Protein AF-A0A9E5M5L2-F1 (afdb_monomer)

Nearest PDB structures (foldseek):
  7bke-assembly1_a  TM=5.290E-01  e=2.753E-12  Methanospirillum hungatei JF-1
  7bkd-assembly1_a  TM=6.731E-01  e=2.291E-08  Methanospirillum hungatei JF-1
  6r4h-assembly1_A  TM=4.271E-01  e=6.575E+00  Homo sapiens
  6r4g-assembly1_A  TM=4.171E-01  e=6.575E+00  Homo sapiens
  6r4f-assembly1_A  TM=1.999E-01  e=5.462E+00  Homo sapiens

Mean predicted aligned error: 9.88 Å

Foldseek 3Di:
DEEAEELQQVLFPAPQVLLCVLQVHRYDYHHCCLPPVVVVLLVVQLPLEAYEYQDDVCVVSSVVSLVVRPNRNHHYHYFHPVVQARNDPCRVVCSVVSSVRVVVSVDDDDDDDDDDKFAAQQFEEEEEAQVLSVVLCVLQVVQHQYEYAHDHQPDVGHDLDCPHHYDYAAWAEWDDAANWTKTKGKPQFQFAPVLDNLPCQLCVQQPQSQATSSRGGNPVRHPPPCSSVVSCVVSNRGDPPDDIDMDMDTGRAYEYCHDPPDDDYDDPDPDDHYRYHYDVSPDVVRSVVNSVSHGID

Secondary structure (DSSP, 8-state):
-EEEEE-TTTTS---HHHHHHHHTS-PPEESSTTTTTHHHHHHHTTSSS-EEES-STTHHHHHHHHHHSTT----EEE---IIIIITSTTGGG-HHHHHHHHHHHTSPPPPPPPP---EE--EEEEEE-HHHHHHHHHTTTTTSEEEEEE-S--SS---SS--S-EEESEEEEEE--TT-EEEEEEE--SB-TTT----SHHHHH-TT--B-TT--B-TTT--S--HHHHHTTTTT-B-TTPPPEEEEEEESEEEE-PPTT--SS---SSSPPTTEEE--S--HHHHHHHHT--EE-

Structure (mmCIF, N/CA/C/O backbone):
data_AF-A0A9E5M5L2-F1
#
_entry.id   AF-A0A9E5M5L2-F1
#
loop_
_atom_site.group_PDB
_atom_site.id
_atom_site.type_symbol
_atom_site.label_atom_id
_atom_site.label_alt_id
_atom_site.label_comp_id
_atom_site.label_asym_id
_atom_site.label_entity_id
_atom_site.label_seq_id
_atom_site.pdbx_PDB_ins_code
_atom_site.Cartn_x
_atom_site.Cartn_y
_atom_site.Cartn_z
_atom_site.occupancy
_atom_site.B_iso_or_equiv
_atom_site.auth_seq_id
_atom_site.auth_comp_id
_atom_site.auth_asym_id
_atom_site.auth_atom_id
_atom_site.pdbx_PDB_model_num
ATOM 1 N N . MET A 1 1 ? -36.957 4.389 30.883 1.00 81.06 1 MET A N 1
ATOM 2 C CA . MET A 1 1 ? -35.512 4.254 31.140 1.00 81.06 1 MET A CA 1
ATOM 3 C C . MET A 1 1 ? -35.298 4.487 32.619 1.00 81.06 1 MET A C 1
ATOM 5 O O . MET A 1 1 ? -35.945 5.378 33.155 1.00 81.06 1 MET A O 1
ATOM 9 N N . THR A 1 2 ? -34.489 3.668 33.282 1.00 91.62 2 THR A N 1
ATOM 10 C CA . THR A 1 2 ? -34.287 3.758 34.736 1.00 91.62 2 THR A CA 1
ATOM 11 C C . THR A 1 2 ? -32.812 3.936 35.046 1.00 91.62 2 THR A C 1
ATOM 13 O O . THR A 1 2 ? -32.002 3.103 34.644 1.00 91.62 2 THR A O 1
ATOM 16 N N . THR A 1 3 ? -32.463 4.975 35.801 1.00 96.19 3 THR A N 1
ATOM 17 C CA . THR A 1 3 ? -31.089 5.180 36.272 1.00 96.19 3 THR A CA 1
ATOM 18 C C . THR A 1 3 ? -30.920 4.724 37.717 1.00 96.19 3 THR A C 1
ATOM 20 O O . THR A 1 3 ? -31.610 5.181 38.627 1.00 96.19 3 THR A O 1
ATOM 23 N N . LEU A 1 4 ? -29.945 3.849 37.949 1.00 97.31 4 LEU A N 1
ATOM 24 C CA . LEU A 1 4 ? -29.524 3.405 39.271 1.00 97.31 4 LEU A CA 1
ATOM 25 C C . LEU A 1 4 ? -28.236 4.125 39.664 1.00 97.31 4 LEU A C 1
ATOM 27 O O . LEU A 1 4 ? -27.176 3.891 39.075 1.00 97.31 4 LEU A O 1
ATOM 31 N N . ILE A 1 5 ? -28.321 4.978 40.684 1.00 97.19 5 ILE A N 1
ATOM 32 C CA . ILE A 1 5 ? -27.165 5.668 41.263 1.00 97.19 5 ILE A CA 1
ATOM 33 C C . ILE A 1 5 ? -26.791 5.067 42.619 1.00 97.19 5 ILE A C 1
ATOM 35 O O . ILE A 1 5 ? -27.640 4.586 43.367 1.00 97.19 5 ILE A O 1
ATOM 39 N N . CYS A 1 6 ? -25.502 5.096 42.946 1.00 97.56 6 CYS A N 1
ATOM 40 C CA . CYS A 1 6 ? -24.970 4.558 44.192 1.00 97.56 6 CYS A CA 1
ATOM 41 C C . CYS A 1 6 ? -23.871 5.486 44.715 1.00 97.56 6 CYS A C 1
ATOM 43 O O . CYS A 1 6 ? -23.020 5.871 43.922 1.00 97.56 6 CYS A O 1
ATOM 45 N N . ASP A 1 7 ? -23.846 5.818 46.008 1.00 96.81 7 ASP A N 1
ATOM 46 C CA . ASP A 1 7 ? -22.799 6.649 46.635 1.00 96.81 7 ASP A CA 1
ATOM 47 C C . ASP A 1 7 ? -21.509 5.876 46.991 1.00 96.81 7 ASP A C 1
ATOM 49 O O . ASP A 1 7 ? -20.556 6.453 47.519 1.00 96.81 7 ASP A O 1
ATOM 53 N N . CYS A 1 8 ? -21.469 4.572 46.683 1.00 96.31 8 CYS A N 1
ATOM 54 C CA . CYS A 1 8 ? -20.356 3.668 46.968 1.00 96.31 8 CYS A CA 1
ATOM 55 C C . CYS A 1 8 ? -19.902 3.754 48.436 1.00 96.31 8 CYS A C 1
ATOM 57 O O . CYS A 1 8 ? -18.755 4.100 48.722 1.00 96.31 8 CYS A O 1
ATOM 59 N N . ASN A 1 9 ? -20.802 3.415 49.358 1.00 96.25 9 ASN A N 1
ATOM 60 C CA . ASN A 1 9 ? -20.597 3.448 50.804 1.00 96.25 9 ASN A CA 1
ATOM 61 C C . ASN A 1 9 ? -20.291 4.863 51.324 1.00 96.25 9 ASN A C 1
ATOM 63 O O . ASN A 1 9 ? -19.345 5.065 52.081 1.00 96.25 9 ASN A O 1
ATOM 67 N N . GLN A 1 10 ? -21.092 5.835 50.883 1.00 95.81 10 GLN A N 1
ATOM 68 C CA . GLN A 1 10 ? -21.045 7.251 51.267 1.00 95.81 10 GLN A CA 1
ATOM 69 C C . GLN A 1 10 ? -19.723 7.949 50.920 1.00 95.81 10 GLN A C 1
ATOM 71 O O . GLN A 1 10 ? -19.390 8.992 51.477 1.00 95.81 10 GLN A O 1
ATOM 76 N N . THR A 1 11 ? -18.959 7.392 49.979 1.00 95.81 11 THR A N 1
ATOM 77 C CA . THR A 1 11 ? -17.670 7.960 49.557 1.00 95.81 11 THR A CA 1
ATOM 78 C C . THR A 1 11 ? -17.820 9.045 48.491 1.00 95.81 11 THR A C 1
ATOM 80 O O . THR A 1 11 ? -16.836 9.682 48.128 1.00 95.81 11 THR A O 1
ATOM 83 N N . MET A 1 12 ? -19.037 9.267 47.989 1.00 95.88 12 MET A N 1
ATOM 84 C CA . MET A 1 12 ? -19.354 10.299 47.005 1.00 95.88 12 MET A CA 1
ATOM 85 C C . MET A 1 12 ? -20.475 11.215 47.519 1.00 95.88 12 MET A C 1
ATOM 87 O O . MET A 1 12 ? -21.552 10.714 47.850 1.00 95.88 12 MET A O 1
ATOM 91 N N . PRO A 1 13 ? -20.297 12.550 47.530 1.00 95.69 13 PRO A N 1
ATOM 92 C CA . PRO A 1 13 ? -21.313 13.503 47.981 1.00 95.69 13 PRO A CA 1
ATOM 93 C C . PRO A 1 13 ? -22.377 13.764 46.894 1.00 95.69 13 PRO A C 1
ATOM 95 O O . PRO A 1 13 ? -22.540 14.888 46.411 1.00 95.69 13 PRO A O 1
ATOM 98 N N . LEU A 1 14 ? -23.085 12.713 46.463 1.00 95.25 14 LEU A N 1
ATOM 99 C CA . LEU A 1 14 ? -24.076 12.787 45.385 1.00 95.25 14 LEU A CA 1
ATOM 100 C C . LEU A 1 14 ? -25.303 13.616 45.800 1.00 95.25 14 LEU A C 1
ATOM 102 O O . LEU A 1 14 ? -25.923 13.372 46.831 1.00 95.25 14 LEU A O 1
ATOM 106 N N . GLN A 1 15 ? -25.697 14.574 44.958 1.00 94.81 15 GLN A N 1
ATOM 107 C CA . GLN A 1 15 ? -26.884 15.413 45.173 1.00 94.81 15 GLN A CA 1
ATOM 108 C C . GLN A 1 15 ? -28.073 14.856 44.385 1.00 94.81 15 GLN A C 1
ATOM 110 O O . GLN A 1 15 ? -28.452 15.392 43.343 1.00 94.81 15 GLN A O 1
ATOM 115 N N . THR A 1 16 ? -28.655 13.765 44.885 1.00 95.00 16 THR A N 1
ATOM 116 C CA . THR A 1 16 ? -29.700 12.966 44.219 1.00 95.00 16 THR A CA 1
ATOM 117 C C . THR A 1 16 ? -30.840 13.796 43.633 1.00 95.00 16 THR A C 1
ATOM 119 O O . THR A 1 16 ? -31.205 13.591 42.480 1.00 95.00 16 THR A O 1
ATOM 122 N N . GLN A 1 17 ? -31.368 14.776 44.372 1.00 94.12 17 GLN A N 1
ATOM 123 C CA . GLN A 1 17 ? -32.461 15.626 43.891 1.00 94.12 17 GLN A CA 1
ATOM 124 C C . GLN A 1 17 ? -32.043 16.483 42.691 1.00 94.12 17 GLN A C 1
ATOM 126 O O . GLN A 1 17 ? -32.811 16.601 41.743 1.00 94.12 17 GLN A O 1
ATOM 131 N N . LYS A 1 18 ? -30.827 17.047 42.695 1.00 94.06 18 LYS A N 1
ATOM 132 C CA . LYS A 1 18 ? -30.331 17.847 41.563 1.00 94.06 18 LYS A CA 1
ATOM 133 C C . LYS A 1 18 ? -30.071 16.982 40.334 1.00 94.06 18 LYS A C 1
ATOM 135 O O . LYS A 1 18 ? -30.389 17.398 39.226 1.00 94.06 18 LYS A O 1
ATOM 140 N N . LEU A 1 19 ? -29.518 15.784 40.533 1.00 94.94 19 LEU A N 1
ATOM 141 C CA . LEU A 1 19 ? -29.299 14.823 39.451 1.00 94.94 19 LEU A CA 1
ATOM 142 C C . LEU A 1 19 ? -30.633 14.370 38.843 1.00 94.94 19 LEU A C 1
ATOM 144 O O . LEU A 1 19 ? -30.785 14.410 37.628 1.00 94.94 19 LEU A O 1
ATOM 148 N N . GLY A 1 20 ? -31.617 14.029 39.679 1.00 94.25 20 GLY A N 1
ATOM 149 C CA . GLY A 1 20 ? -32.948 13.637 39.218 1.00 94.25 20 GLY A CA 1
ATOM 150 C C . GLY A 1 20 ? -33.667 14.761 38.471 1.00 94.25 20 GLY A C 1
ATOM 151 O O . GLY A 1 20 ? -34.213 14.535 37.397 1.00 94.25 20 GLY A O 1
ATOM 152 N N . GLN A 1 21 ? -33.583 16.002 38.969 1.00 94.25 21 GLN A N 1
ATOM 153 C CA . GLN A 1 21 ? -34.115 17.178 38.268 1.00 94.25 21 GLN A CA 1
ATOM 154 C C . GLN A 1 21 ? -33.481 17.376 36.887 1.00 94.25 21 GLN A C 1
ATOM 156 O O . GLN A 1 21 ? -34.197 17.664 35.934 1.00 94.25 21 GLN A O 1
ATOM 161 N N . ALA A 1 22 ? -32.161 17.210 36.767 1.00 92.56 22 ALA A N 1
ATOM 162 C CA . ALA A 1 22 ? -31.459 17.375 35.497 1.00 92.56 22 ALA A CA 1
ATOM 163 C C . ALA A 1 22 ? -31.804 16.282 34.470 1.00 92.56 22 ALA A C 1
ATOM 165 O O . ALA A 1 22 ? -31.807 16.555 33.274 1.00 92.56 22 ALA A O 1
ATOM 166 N N . LEU A 1 23 ? -32.106 15.066 34.934 1.00 92.12 23 LEU A N 1
ATOM 167 C CA . LEU A 1 23 ? -32.501 13.932 34.091 1.00 92.12 23 LEU A CA 1
ATOM 168 C C . LEU A 1 23 ? -34.015 13.862 33.839 1.00 92.12 23 LEU A C 1
ATOM 170 O O . LEU A 1 23 ? -34.461 13.085 33.001 1.00 92.12 23 LEU A O 1
ATOM 174 N N . GLY A 1 24 ? -34.816 14.654 34.558 1.00 92.00 24 GLY A N 1
ATOM 175 C CA . GLY A 1 24 ? -36.276 14.571 34.502 1.00 92.00 24 GLY A CA 1
ATOM 176 C C . GLY A 1 24 ? -36.839 13.282 35.114 1.00 92.00 24 GLY A C 1
ATOM 177 O O . GLY A 1 24 ? -37.934 12.863 34.746 1.00 92.00 24 GLY A O 1
ATOM 178 N N . GLU A 1 25 ? -36.115 12.649 36.043 1.00 91.75 25 GLU A N 1
ATOM 179 C CA . GLU A 1 25 ? -36.509 11.386 36.677 1.00 91.75 25 GLU A CA 1
ATOM 180 C C . GLU A 1 25 ? -36.381 11.430 38.209 1.00 91.75 25 GLU A C 1
ATOM 182 O O . GLU A 1 25 ? -35.606 12.199 38.783 1.00 91.75 25 GLU A O 1
ATOM 187 N N . SER A 1 26 ? -37.141 10.580 38.904 1.00 92.69 26 SER A N 1
ATOM 188 C CA . SER A 1 26 ? -36.979 10.394 40.348 1.00 92.69 26 SER A CA 1
ATOM 189 C C . SER A 1 26 ? -35.907 9.338 40.611 1.00 92.69 26 SER A C 1
ATOM 191 O O . SER A 1 26 ? -36.113 8.155 40.347 1.00 92.69 26 SER A O 1
ATOM 193 N N . LEU A 1 27 ? -34.754 9.769 41.123 1.00 95.06 27 LEU A N 1
ATOM 194 C CA . LEU A 1 27 ? -33.632 8.882 41.427 1.00 95.06 27 LEU A CA 1
ATOM 195 C C . LEU A 1 27 ? -33.724 8.328 42.849 1.00 95.06 27 LEU A C 1
ATOM 197 O O . LEU A 1 27 ? -33.916 9.073 43.811 1.00 95.06 27 LEU A O 1
ATOM 201 N N . THR A 1 28 ? -33.486 7.024 42.982 1.00 95.81 28 THR A N 1
ATOM 202 C CA . THR A 1 28 ? -33.252 6.381 44.281 1.00 95.81 28 THR A CA 1
ATOM 203 C C . THR A 1 28 ? -31.750 6.292 44.525 1.00 95.81 28 THR A C 1
ATOM 205 O O . THR A 1 28 ? -31.016 5.762 43.691 1.00 95.81 28 THR A O 1
ATOM 208 N N . LEU A 1 29 ? -31.285 6.832 45.656 1.00 96.94 29 LEU A N 1
ATOM 209 C CA . LEU A 1 29 ? -29.887 6.718 46.061 1.00 96.94 29 LEU A CA 1
ATOM 210 C C . LEU A 1 29 ? -29.658 5.396 46.788 1.00 96.94 29 LEU A C 1
ATOM 212 O O . LEU A 1 29 ? -30.274 5.147 47.821 1.00 96.94 29 LEU A O 1
ATOM 216 N N . HIS A 1 30 ? -28.736 4.596 46.269 1.00 97.94 30 HIS A N 1
ATOM 217 C CA . HIS A 1 30 ? -28.214 3.412 46.944 1.00 97.94 30 HIS A CA 1
ATOM 218 C C . HIS A 1 30 ? -26.855 3.706 47.576 1.00 97.94 30 HIS A C 1
ATOM 220 O O . HIS A 1 30 ? -26.165 4.633 47.148 1.00 97.94 30 HIS A O 1
ATOM 226 N N . SER A 1 31 ? -26.421 2.876 48.526 1.00 97.31 31 SER A N 1
ATOM 227 C CA . SER A 1 31 ? -25.055 2.976 49.063 1.00 97.31 31 SER A CA 1
ATOM 228 C C . SER A 1 31 ? -24.190 1.761 48.760 1.00 97.31 31 SER A C 1
ATOM 230 O O . SER A 1 31 ? -22.969 1.846 48.657 1.00 97.31 31 SER A O 1
ATOM 232 N N . THR A 1 32 ? -24.810 0.609 48.554 1.00 96.62 32 THR A N 1
ATOM 233 C CA . THR A 1 32 ? -24.159 -0.681 48.334 1.00 96.62 32 THR A CA 1
ATOM 234 C C . THR A 1 32 ? -24.892 -1.487 47.259 1.00 96.62 32 THR A C 1
ATOM 236 O O . THR A 1 32 ? -25.111 -2.691 47.411 1.00 96.62 32 THR A O 1
ATOM 239 N N . LEU A 1 33 ? -25.252 -0.827 46.147 1.00 97.44 33 LEU A N 1
ATOM 240 C CA . LEU A 1 33 ? -26.000 -1.418 45.024 1.00 97.44 33 LEU A CA 1
ATOM 241 C C . LEU A 1 33 ? -25.391 -2.735 44.514 1.00 97.44 33 LEU A C 1
ATOM 243 O O . LEU A 1 33 ? -26.111 -3.668 44.193 1.00 97.44 33 LEU A O 1
ATOM 247 N N . CYS A 1 34 ? -24.062 -2.836 44.479 1.00 96.19 34 CYS A N 1
ATOM 248 C CA . CYS A 1 34 ? -23.337 -4.033 44.041 1.00 96.19 34 CYS A CA 1
ATOM 249 C C . CYS A 1 34 ? -23.207 -5.126 45.120 1.00 96.19 34 CYS A C 1
ATOM 251 O O . CYS A 1 34 ? -22.531 -6.129 44.897 1.00 96.19 34 CYS A O 1
ATOM 253 N N . ARG A 1 35 ? -23.752 -4.920 46.323 1.00 95.75 35 ARG A N 1
ATOM 254 C CA . ARG A 1 35 ? -23.649 -5.845 47.460 1.00 95.75 35 ARG A CA 1
ATOM 255 C C . ARG A 1 35 ? -25.026 -6.050 48.092 1.00 95.75 35 ARG A C 1
ATOM 257 O O . ARG A 1 35 ? -25.850 -6.759 47.528 1.00 95.75 35 ARG A O 1
ATOM 264 N N . ARG A 1 36 ? -25.294 -5.439 49.252 1.00 96.12 36 ARG A N 1
ATOM 265 C CA . ARG A 1 36 ? -26.513 -5.690 50.046 1.00 96.12 36 ARG A CA 1
ATOM 266 C C . ARG A 1 36 ? -27.796 -5.260 49.335 1.00 96.12 36 ARG A C 1
ATOM 268 O O . ARG A 1 36 ? -28.862 -5.770 49.655 1.00 96.12 36 ARG A O 1
ATOM 275 N N . GLU A 1 37 ? -27.688 -4.358 48.365 1.00 97.06 37 GLU A N 1
ATOM 276 C CA . GLU A 1 37 ? -28.821 -3.812 47.615 1.00 97.06 37 GLU A CA 1
ATOM 277 C C . GLU A 1 37 ? -28.920 -4.366 46.181 1.00 97.06 37 GLU A C 1
ATOM 279 O O . GLU A 1 37 ? -29.689 -3.842 45.377 1.00 97.06 37 GLU A O 1
ATOM 284 N N . ALA A 1 38 ? -28.203 -5.450 45.850 1.00 95.31 38 ALA A N 1
ATOM 285 C CA . ALA A 1 38 ? -28.227 -6.056 44.511 1.00 95.31 38 ALA A CA 1
ATOM 286 C C . ALA A 1 38 ? -29.641 -6.451 44.042 1.00 95.31 38 ALA A C 1
ATOM 288 O O . ALA A 1 38 ? -29.939 -6.393 42.850 1.00 95.31 38 ALA A O 1
ATOM 289 N N . GLY A 1 39 ? -30.549 -6.755 44.975 1.00 95.12 39 GLY A N 1
ATOM 290 C CA . GLY A 1 39 ? -31.951 -7.026 44.658 1.00 95.12 39 GLY A CA 1
ATOM 291 C C . GLY A 1 39 ? -32.690 -5.839 44.020 1.00 95.12 39 GLY A C 1
ATOM 292 O O . GLY A 1 39 ? -33.627 -6.057 43.257 1.00 95.12 39 GLY A O 1
ATOM 293 N N . ALA A 1 40 ? -32.282 -4.589 44.279 1.00 95.38 40 ALA A N 1
ATOM 294 C CA . ALA A 1 40 ? -32.852 -3.419 43.602 1.00 95.38 40 ALA A CA 1
ATOM 295 C C . ALA A 1 40 ? -32.447 -3.379 42.120 1.00 95.38 40 ALA A C 1
ATOM 297 O O . ALA A 1 40 ? -33.288 -3.130 41.258 1.00 95.38 40 ALA A O 1
ATOM 298 N N . PHE A 1 41 ? -31.187 -3.713 41.821 1.00 96.62 41 PHE A N 1
ATOM 299 C CA . PHE A 1 41 ? -30.705 -3.869 40.450 1.00 96.62 41 PHE A CA 1
ATOM 300 C C . PHE A 1 41 ? -31.453 -4.991 39.717 1.00 96.62 41 PHE A C 1
ATOM 302 O O . PHE A 1 41 ? -31.994 -4.750 38.642 1.00 96.62 41 PHE A O 1
ATOM 309 N N . GLN A 1 42 ? -31.564 -6.181 40.319 1.00 95.31 42 GLN A N 1
ATOM 310 C CA . GLN A 1 42 ? -32.252 -7.325 39.701 1.00 95.31 42 GLN A CA 1
ATOM 311 C C . GLN A 1 42 ? -33.723 -7.031 39.372 1.00 95.31 42 GLN A C 1
ATOM 313 O O . GLN A 1 42 ? -34.217 -7.454 38.334 1.00 95.31 42 GLN A O 1
ATOM 318 N N . LYS A 1 43 ? -34.417 -6.257 40.215 1.00 94.38 43 LYS A N 1
ATOM 319 C CA . LYS A 1 43 ? -35.789 -5.807 39.930 1.00 94.38 43 LYS A CA 1
ATOM 320 C C . LYS A 1 43 ? -35.849 -4.810 38.773 1.00 94.38 43 LYS A C 1
ATOM 322 O O . LYS A 1 43 ? -36.751 -4.891 37.946 1.00 94.38 43 LYS A O 1
ATOM 327 N N . ALA A 1 44 ? -34.907 -3.868 38.702 1.00 94.44 44 ALA A N 1
ATOM 328 C CA . ALA A 1 44 ? -34.903 -2.839 37.661 1.00 94.44 44 ALA A CA 1
ATOM 329 C C . ALA A 1 44 ? -34.750 -3.441 36.252 1.00 94.44 44 ALA A C 1
ATOM 331 O O . ALA A 1 44 ? -35.426 -3.017 35.312 1.00 94.44 44 ALA A O 1
ATOM 332 N N . ILE A 1 45 ? -33.905 -4.466 36.119 1.00 95.94 45 ILE A N 1
ATOM 333 C CA . ILE A 1 45 ? -33.575 -5.096 34.830 1.00 95.94 45 ILE A CA 1
ATOM 334 C C . ILE A 1 45 ? -34.657 -6.049 34.296 1.00 95.94 45 ILE A C 1
ATOM 336 O O . ILE A 1 45 ? -34.548 -6.549 33.177 1.00 95.94 45 ILE A O 1
ATOM 340 N N . GLN A 1 46 ? -35.705 -6.307 35.082 1.00 94.12 46 GLN A N 1
ATOM 341 C CA . GLN A 1 46 ? -36.869 -7.099 34.669 1.00 94.12 46 GLN A CA 1
ATOM 342 C C . GLN A 1 46 ? -37.938 -6.258 33.954 1.00 94.12 46 GLN A C 1
ATOM 344 O O . GLN A 1 46 ? -38.921 -6.798 33.455 1.00 94.12 46 GLN A O 1
ATOM 349 N N . SER A 1 47 ? -37.768 -4.934 33.899 1.00 89.75 47 SER A N 1
ATOM 350 C CA . SER A 1 47 ? -38.760 -4.017 33.323 1.00 89.75 47 SER A CA 1
ATOM 351 C C . SER A 1 47 ? -38.847 -4.061 31.792 1.00 89.75 47 SER A C 1
ATOM 353 O O . SER A 1 47 ? -39.820 -3.561 31.228 1.00 89.75 47 SER A O 1
ATOM 355 N N . GLY A 1 48 ? -37.822 -4.586 31.112 1.00 87.62 48 GLY A N 1
ATOM 356 C CA . GLY A 1 48 ? -37.685 -4.562 29.651 1.00 87.62 48 GLY A CA 1
ATOM 357 C C . GLY A 1 48 ? -37.288 -3.195 29.079 1.00 87.62 48 GLY A C 1
ATOM 358 O O . GLY A 1 48 ? -36.952 -3.094 27.903 1.00 87.62 48 GLY A O 1
ATOM 359 N N . GLN A 1 49 ? -37.280 -2.136 29.896 1.00 89.81 49 GLN A N 1
ATOM 360 C CA . GLN A 1 49 ? -36.755 -0.827 29.509 1.00 89.81 49 GLN A CA 1
ATOM 361 C C . GLN A 1 49 ? -35.249 -0.755 29.745 1.00 89.81 49 GLN A C 1
ATOM 363 O O . GLN A 1 49 ? -34.737 -1.411 30.645 1.00 89.81 49 GLN A O 1
ATOM 368 N N . GLU A 1 50 ? -34.543 0.084 28.989 1.00 92.19 50 GLU A N 1
ATOM 369 C CA . GLU A 1 50 ? -33.112 0.312 29.202 1.00 92.19 50 GLU A CA 1
ATOM 370 C C . GLU A 1 50 ? -32.822 0.809 30.632 1.00 92.19 50 GLU A C 1
ATOM 372 O O . GLU A 1 50 ? -33.507 1.703 31.153 1.00 92.19 50 GLU A O 1
ATOM 377 N N . VAL A 1 51 ? -31.808 0.210 31.261 1.00 95.44 51 VAL A N 1
ATOM 378 C CA . VAL A 1 51 ? -31.359 0.528 32.621 1.00 95.44 51 VAL A CA 1
ATOM 379 C C . VAL A 1 51 ? -29.933 1.062 32.572 1.00 95.44 51 VAL A C 1
ATOM 381 O O . VAL A 1 51 ? -29.019 0.399 32.079 1.00 95.44 51 VAL A O 1
ATOM 384 N N . VAL A 1 52 ? -29.730 2.249 33.141 1.00 96.69 52 VAL A N 1
ATOM 385 C CA . VAL A 1 52 ? -28.403 2.842 33.322 1.00 96.69 52 VAL A CA 1
ATOM 386 C C . VAL A 1 52 ? -27.915 2.569 34.730 1.00 96.69 52 VAL A C 1
ATOM 388 O O . VAL A 1 52 ? -28.516 3.009 35.705 1.00 96.69 52 VAL A O 1
ATOM 391 N N . VAL A 1 53 ? -26.783 1.888 34.853 1.00 97.50 53 VAL A N 1
ATOM 392 C CA . VAL A 1 53 ? -26.093 1.692 36.126 1.00 97.50 53 VAL A CA 1
ATOM 393 C C . VAL A 1 53 ? -24.943 2.688 36.212 1.00 97.50 53 VAL A C 1
ATOM 395 O O . VAL A 1 53 ? -23.976 2.618 35.448 1.00 97.50 53 VAL A O 1
ATOM 398 N N . ALA A 1 54 ? -25.014 3.612 37.168 1.00 97.06 54 ALA A N 1
ATOM 399 C CA . ALA A 1 54 ? -23.993 4.633 37.383 1.00 97.06 54 ALA A CA 1
ATOM 400 C C . ALA A 1 54 ? -22.779 4.082 38.159 1.00 97.06 54 ALA A C 1
ATOM 402 O O . ALA A 1 54 ? -22.391 4.577 39.216 1.00 97.06 54 ALA A O 1
ATOM 403 N N . CYS A 1 55 ? -22.200 2.992 37.658 1.00 95.75 55 CYS A N 1
ATOM 404 C CA . CYS A 1 55 ? -21.003 2.353 38.187 1.00 95.75 55 CYS A CA 1
ATOM 405 C C . CYS A 1 55 ? -20.297 1.586 37.066 1.00 95.75 55 CYS A C 1
ATOM 407 O O . CYS A 1 55 ? -20.931 0.822 36.347 1.00 95.75 55 CYS A O 1
ATOM 409 N N . THR A 1 56 ? -18.976 1.729 36.934 1.00 95.75 56 THR A N 1
ATOM 410 C CA . THR A 1 56 ? -18.181 0.902 35.999 1.00 95.75 56 THR A CA 1
ATOM 411 C C . THR A 1 56 ? -17.289 -0.116 36.704 1.00 95.75 56 THR A C 1
ATOM 413 O O . THR A 1 56 ? -17.007 -1.162 36.126 1.00 95.75 56 THR A O 1
ATOM 416 N N . GLN A 1 57 ? -16.932 0.122 37.972 1.00 95.44 57 GLN A N 1
ATOM 417 C CA . GLN A 1 57 ? -16.102 -0.773 38.787 1.00 95.44 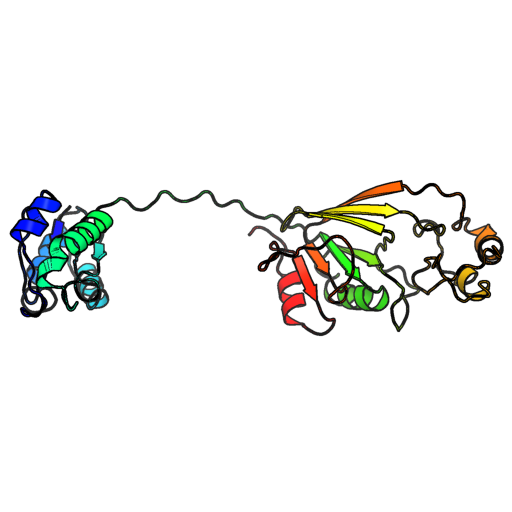57 GLN A CA 1
ATOM 418 C C . GLN A 1 57 ? -16.657 -2.198 38.874 1.00 95.44 57 GLN A C 1
ATOM 420 O O . GLN A 1 57 ? -15.916 -3.167 38.755 1.00 95.44 57 GLN A O 1
ATOM 425 N N . GLU A 1 58 ? -17.965 -2.324 39.094 1.00 96.50 58 GLU A N 1
ATOM 426 C CA . GLU A 1 58 ? -18.636 -3.610 39.322 1.00 96.50 58 GLU A CA 1
ATOM 427 C C . GLU A 1 58 ? -19.430 -4.058 38.085 1.00 96.50 58 GLU A C 1
ATOM 429 O O . GLU A 1 58 ? -20.365 -4.849 38.193 1.00 96.50 58 GLU A O 1
ATOM 434 N N . ARG A 1 59 ? -19.064 -3.569 36.888 1.00 96.62 59 ARG A N 1
ATOM 435 C CA . ARG A 1 59 ? -19.734 -3.917 35.621 1.00 96.62 59 ARG A CA 1
ATOM 436 C C . ARG A 1 59 ? -19.818 -5.429 35.411 1.00 96.62 59 ARG A C 1
ATOM 438 O O . ARG A 1 59 ? -20.867 -5.928 35.012 1.00 96.62 59 ARG A O 1
ATOM 445 N N . LYS A 1 60 ? -18.727 -6.151 35.694 1.00 95.25 60 LYS A N 1
ATOM 446 C CA . LYS A 1 60 ? -18.673 -7.614 35.566 1.00 95.25 60 LYS A CA 1
ATOM 447 C C . LYS A 1 60 ? -19.726 -8.286 36.451 1.00 95.25 60 LYS A C 1
ATOM 449 O O . LYS A 1 60 ? -20.524 -9.062 35.944 1.00 95.25 60 LYS A O 1
ATOM 454 N N . LEU A 1 61 ? -19.786 -7.907 37.727 1.00 96.50 61 LEU A N 1
ATOM 455 C CA . LEU A 1 61 ? -20.769 -8.436 38.668 1.00 96.50 61 LEU A CA 1
ATOM 456 C C . LEU A 1 61 ? -22.206 -8.139 38.226 1.00 96.50 61 LEU A C 1
ATOM 458 O O . LEU A 1 61 ? -23.037 -9.036 38.228 1.00 96.50 61 LEU A O 1
ATOM 462 N N . PHE A 1 62 ? -22.514 -6.902 37.828 1.00 97.31 62 PHE A N 1
ATOM 463 C CA . PHE A 1 62 ? -23.861 -6.562 37.357 1.00 97.31 62 PHE A CA 1
ATOM 464 C C . PHE A 1 62 ? -24.249 -7.339 36.093 1.00 97.31 62 PHE A C 1
ATOM 466 O O . PHE A 1 62 ? -25.395 -7.757 35.966 1.00 97.31 62 PHE A O 1
ATOM 473 N N . SER A 1 63 ? -23.294 -7.582 35.192 1.00 95.75 63 SER A N 1
ATOM 474 C CA . SER A 1 63 ? -23.524 -8.394 33.990 1.00 95.75 63 SER A CA 1
ATOM 475 C C . SER A 1 63 ? -23.785 -9.866 34.338 1.00 95.75 63 SER A C 1
ATOM 477 O O . SER A 1 63 ? -24.683 -10.476 33.767 1.00 95.75 63 SER A O 1
ATOM 479 N N . GLU A 1 64 ? -23.051 -10.428 35.304 1.00 95.44 64 GLU A N 1
ATOM 480 C CA . GLU A 1 64 ? -23.270 -11.791 35.815 1.00 95.44 64 GLU A CA 1
ATOM 481 C C . GLU A 1 64 ? -24.606 -11.924 36.559 1.00 95.44 64 GLU A C 1
ATOM 483 O O . GLU A 1 64 ? -25.342 -12.886 36.360 1.00 95.44 64 GLU A O 1
ATOM 488 N N . LEU A 1 65 ? -24.964 -10.940 37.385 1.00 95.88 65 LEU A N 1
ATOM 489 C CA . LEU A 1 65 ? -26.266 -10.910 38.050 1.00 95.88 65 LEU A CA 1
ATOM 490 C C . LEU A 1 65 ? -27.400 -10.827 37.030 1.00 95.88 65 LEU A C 1
ATOM 492 O O . LEU A 1 65 ? -28.406 -11.509 37.197 1.00 95.88 65 LEU A O 1
ATOM 496 N N . ALA A 1 66 ? -27.249 -10.026 35.974 1.00 94.69 66 ALA A N 1
ATOM 497 C CA . ALA A 1 66 ? -28.250 -9.927 34.922 1.00 94.69 66 ALA A CA 1
ATOM 498 C C . ALA A 1 66 ? -28.429 -11.248 34.168 1.00 94.69 66 ALA A C 1
ATOM 500 O O . ALA A 1 66 ? -29.564 -11.667 33.972 1.00 94.69 66 ALA A O 1
ATOM 501 N N . SER A 1 67 ? -27.342 -11.947 33.824 1.00 94.25 67 SER A N 1
ATOM 502 C CA . SER A 1 67 ? -27.439 -13.243 33.139 1.00 94.25 67 SER A CA 1
ATOM 503 C C . SER A 1 67 ? -28.046 -14.352 34.006 1.00 94.25 67 SER A C 1
ATOM 505 O O . SER A 1 67 ? -28.658 -15.273 33.472 1.00 94.25 67 SER A O 1
ATOM 507 N N . GLN A 1 68 ? -27.910 -14.265 35.334 1.00 93.88 68 GLN A N 1
ATOM 508 C CA . GLN A 1 68 ? -28.497 -15.215 36.289 1.00 93.88 68 GLN A CA 1
ATOM 509 C C . GLN A 1 68 ? -29.917 -14.845 36.741 1.00 93.88 68 GLN A C 1
ATOM 511 O O . GLN A 1 68 ? -30.577 -15.642 37.407 1.00 93.88 68 GLN A O 1
ATOM 516 N N . THR A 1 69 ? -30.389 -13.638 36.428 1.00 92.94 69 THR A N 1
ATOM 517 C CA . THR A 1 69 ? -31.708 -13.169 36.857 1.00 92.94 69 THR A CA 1
ATOM 518 C C . THR A 1 69 ? -32.748 -13.550 35.817 1.00 92.94 69 THR A C 1
ATOM 520 O O . THR A 1 69 ? -32.772 -13.020 34.708 1.00 92.94 69 THR A O 1
ATOM 523 N N . GLU A 1 70 ? -33.653 -14.450 36.191 1.00 91.75 70 GLU A N 1
ATOM 524 C CA . GLU A 1 70 ? -34.788 -14.806 35.347 1.00 91.75 70 GLU A CA 1
ATOM 525 C C . GLU A 1 70 ? -35.658 -13.567 35.060 1.00 91.75 70 GLU A C 1
ATOM 527 O O . GLU A 1 70 ? -35.945 -12.754 35.947 1.00 91.75 70 GLU A O 1
ATOM 532 N N . GLY A 1 71 ? -36.042 -13.394 33.793 1.00 88.50 71 GLY A N 1
ATOM 533 C CA . GLY A 1 71 ? -36.816 -12.241 33.330 1.00 88.50 71 GLY A CA 1
ATOM 534 C C . GLY A 1 71 ? -36.009 -10.958 33.093 1.00 88.50 71 GLY A C 1
ATOM 535 O O . GLY A 1 71 ? -36.607 -9.946 32.729 1.00 88.50 71 GLY A O 1
ATOM 536 N N . ALA A 1 72 ? -34.681 -10.969 33.258 1.00 90.69 72 ALA A N 1
ATOM 537 C CA . ALA A 1 72 ? -33.832 -9.828 32.918 1.00 90.69 72 ALA A CA 1
ATOM 538 C C . ALA A 1 72 ? -33.791 -9.601 31.396 1.00 90.69 72 ALA A C 1
ATOM 540 O O . ALA A 1 72 ? -33.067 -10.272 30.665 1.00 90.69 72 ALA A O 1
ATOM 541 N N . THR A 1 73 ? -34.598 -8.657 30.917 1.00 88.62 73 THR A N 1
ATOM 542 C CA . THR A 1 73 ? -34.772 -8.345 29.485 1.00 88.62 73 THR A CA 1
ATOM 543 C C . THR A 1 73 ? -34.310 -6.934 29.127 1.00 88.62 73 THR A C 1
ATOM 545 O O . THR A 1 73 ? -34.205 -6.595 27.951 1.00 88.62 73 THR A O 1
ATOM 548 N N . SER A 1 74 ? -34.014 -6.112 30.133 1.00 92.50 74 SER A N 1
ATOM 549 C CA . SER A 1 74 ? -33.542 -4.742 29.967 1.00 92.50 74 SER A CA 1
ATOM 550 C C . SER A 1 74 ? -32.117 -4.673 29.402 1.00 92.50 74 SER A C 1
ATOM 552 O O . SER A 1 74 ? -31.202 -5.251 29.997 1.00 92.50 74 SER A O 1
ATOM 554 N N . PRO A 1 75 ? -31.876 -3.890 28.334 1.00 91.75 75 PRO A N 1
ATOM 555 C CA . PRO A 1 75 ? -30.527 -3.501 27.936 1.00 91.75 75 PRO A CA 1
ATOM 556 C C . PRO A 1 75 ? -29.831 -2.717 29.056 1.00 91.75 75 PRO A C 1
ATOM 558 O O . PRO A 1 75 ? -30.453 -1.886 29.725 1.00 91.75 75 PRO A O 1
ATOM 561 N N . LEU A 1 76 ? -28.539 -2.982 29.263 1.00 94.25 76 LEU A N 1
ATOM 562 C CA . LEU A 1 76 ? -27.737 -2.341 30.304 1.00 94.25 76 LEU A CA 1
ATOM 563 C C . LEU A 1 76 ? -26.761 -1.337 29.706 1.00 94.25 76 LEU A C 1
ATOM 565 O O . LEU A 1 76 ? -25.930 -1.694 28.872 1.00 94.25 76 LEU A O 1
ATOM 569 N N . LYS A 1 77 ? -26.775 -0.115 30.236 1.00 95.31 77 LYS A N 1
ATOM 570 C CA . LYS A 1 77 ? -25.718 0.876 30.020 1.00 95.31 77 LYS A CA 1
ATOM 571 C C . LYS A 1 77 ? -24.996 1.161 31.326 1.00 95.31 77 LYS A C 1
ATOM 573 O O . LYS A 1 77 ? -25.593 1.187 32.399 1.00 95.31 77 LYS A O 1
ATOM 578 N N . PHE A 1 78 ? -23.692 1.387 31.238 1.00 96.31 78 PHE A N 1
ATOM 579 C CA . PHE A 1 78 ? -22.849 1.652 32.399 1.00 96.31 78 PHE A CA 1
ATOM 580 C C . PHE A 1 78 ? -22.132 2.976 32.229 1.00 96.31 78 PHE A C 1
ATOM 582 O O . PHE A 1 78 ? -21.369 3.145 31.279 1.00 96.31 78 PHE A O 1
ATOM 589 N N . VAL A 1 79 ? -22.297 3.868 33.198 1.00 96.81 79 VAL A N 1
ATOM 590 C CA . VAL A 1 79 ? -21.637 5.173 33.203 1.00 96.81 79 VAL A CA 1
ATOM 591 C C . VAL A 1 79 ? -20.767 5.327 34.438 1.00 96.81 79 VAL A C 1
ATOM 593 O O . VAL A 1 79 ? -21.134 4.940 35.548 1.00 96.81 79 VAL A O 1
ATOM 596 N N . ASN A 1 80 ? -19.570 5.872 34.243 1.00 96.69 80 ASN A N 1
ATOM 597 C CA . ASN A 1 80 ? -18.672 6.162 35.345 1.00 96.69 80 ASN A CA 1
ATOM 598 C C . ASN A 1 80 ? -19.029 7.525 35.945 1.00 96.69 80 ASN A C 1
ATOM 600 O O . ASN A 1 80 ? -18.725 8.545 35.341 1.00 96.69 80 ASN A O 1
ATOM 604 N N . ILE A 1 81 ? -19.627 7.538 37.138 1.00 96.44 81 ILE A N 1
ATOM 605 C CA . ILE A 1 81 ? -19.794 8.765 37.934 1.00 96.44 81 ILE A CA 1
ATOM 606 C C . ILE A 1 81 ? -18.819 8.849 39.114 1.00 96.44 81 ILE A C 1
ATOM 608 O O . ILE A 1 81 ? -18.691 9.915 39.709 1.00 96.44 81 ILE A O 1
ATOM 612 N N . ARG A 1 82 ? -18.121 7.754 39.452 1.00 96.12 82 ARG A N 1
ATOM 613 C CA . ARG A 1 82 ? -17.244 7.667 40.626 1.00 96.12 82 ARG A CA 1
ATOM 614 C C . ARG A 1 82 ? -15.894 8.305 40.360 1.00 96.12 82 ARG A C 1
ATOM 616 O O . ARG A 1 82 ? -15.626 9.392 40.862 1.00 96.12 82 ARG A O 1
ATOM 623 N N . GLU A 1 83 ? -15.073 7.696 39.515 1.00 94.25 83 GLU A N 1
ATOM 624 C CA . GLU A 1 83 ? -13.765 8.244 39.150 1.00 94.25 83 GLU A CA 1
ATOM 625 C C . GLU A 1 83 ? -13.906 9.508 38.295 1.00 94.25 83 GLU A C 1
ATOM 627 O O . GLU A 1 83 ? -13.081 10.413 38.380 1.00 94.25 83 GLU A O 1
ATOM 632 N N . ALA A 1 84 ? -14.976 9.609 37.499 1.00 94.00 84 ALA A N 1
ATOM 633 C CA . ALA A 1 84 ? -15.182 10.756 36.620 1.00 94.00 84 ALA A CA 1
ATOM 634 C C . ALA A 1 84 ? -15.643 12.033 37.352 1.00 94.00 84 ALA A C 1
ATOM 636 O O . ALA A 1 84 ? -15.611 13.112 36.752 1.00 94.00 84 ALA A O 1
ATOM 637 N N . GLY A 1 85 ? -16.062 11.956 38.620 1.00 93.62 85 GLY A N 1
ATOM 638 C CA . GLY A 1 85 ? -16.452 13.149 39.379 1.00 93.62 85 GLY A CA 1
ATOM 639 C C . GLY A 1 85 ? -16.713 12.931 40.869 1.00 93.62 85 GLY A C 1
ATOM 640 O O . GLY A 1 85 ? -16.295 13.761 41.669 1.00 93.62 85 GLY A O 1
ATOM 641 N N . GLY A 1 86 ? -17.344 11.826 41.263 1.00 93.00 86 GLY A N 1
ATOM 642 C CA . GLY A 1 86 ? -17.719 11.541 42.653 1.00 93.00 86 GLY A CA 1
ATOM 643 C C . GLY A 1 86 ? -16.554 11.413 43.645 1.00 93.00 86 GLY A C 1
ATOM 644 O O . GLY A 1 86 ? -16.747 11.700 44.821 1.00 93.00 86 GLY A O 1
ATOM 645 N N . TRP A 1 87 ? -15.356 11.047 43.181 1.00 95.56 87 TRP A N 1
ATOM 646 C CA . TRP A 1 87 ? -14.097 11.025 43.952 1.00 95.56 87 TRP A CA 1
ATOM 647 C C . TRP A 1 87 ? -13.114 12.137 43.563 1.00 95.56 87 TRP A C 1
ATOM 649 O O . TRP A 1 87 ? -11.958 12.129 43.981 1.00 95.56 87 TRP A O 1
ATOM 659 N N . SER A 1 88 ? -13.547 13.093 42.742 1.00 94.12 88 SER A N 1
ATOM 660 C CA . SER A 1 88 ? -12.710 14.245 42.404 1.00 94.12 88 SER A CA 1
ATOM 661 C C . SER A 1 88 ? -12.571 15.197 43.597 1.00 94.12 88 SER A C 1
ATOM 663 O O . SER A 1 88 ? -13.425 15.228 44.483 1.00 94.12 88 SER A O 1
ATOM 665 N N . SER A 1 89 ? -11.529 16.032 43.598 1.00 94.38 89 SER A N 1
ATOM 666 C CA . SER A 1 89 ? -11.379 17.123 44.575 1.00 94.38 89 SER A CA 1
ATOM 667 C C . SER A 1 89 ? -12.582 18.075 44.594 1.00 94.38 89 SER A C 1
ATOM 669 O O . SER A 1 89 ? -12.903 18.640 45.634 1.00 94.38 89 SER A O 1
ATOM 671 N N . ASP A 1 90 ? -13.283 18.198 43.464 1.00 94.25 90 ASP A N 1
ATOM 672 C CA . ASP A 1 90 ? -14.448 19.065 43.286 1.00 94.25 90 ASP A CA 1
ATOM 673 C C . ASP A 1 90 ? -15.783 18.313 43.422 1.00 94.25 90 ASP A C 1
ATOM 675 O O . ASP A 1 90 ? -16.820 18.808 42.976 1.00 94.25 90 ASP A O 1
ATOM 679 N N . ALA A 1 91 ? -15.801 17.117 44.027 1.00 94.38 91 ALA A N 1
ATOM 680 C CA . ALA A 1 91 ? -16.978 16.242 44.054 1.00 94.38 91 ALA A CA 1
ATOM 681 C C . ALA A 1 91 ? -18.257 16.930 44.571 1.00 94.38 91 ALA A C 1
ATOM 683 O O . ALA A 1 91 ? -19.336 16.731 44.009 1.00 94.38 91 ALA A O 1
ATOM 684 N N . HIS A 1 92 ? -18.145 17.810 45.574 1.00 94.12 92 HIS A N 1
ATOM 685 C CA . HIS A 1 92 ? -19.277 18.591 46.090 1.00 94.12 92 HIS A CA 1
ATOM 686 C C . HIS A 1 92 ? -19.918 19.516 45.042 1.00 94.12 92 HIS A C 1
ATOM 688 O O . HIS A 1 92 ? -21.110 19.804 45.130 1.00 94.12 92 HIS A O 1
ATOM 694 N N . ASN A 1 93 ? -19.163 19.944 44.030 1.00 94.75 93 ASN A N 1
ATOM 695 C CA . ASN A 1 93 ? -19.624 20.810 42.945 1.00 94.75 93 ASN A CA 1
ATOM 696 C C . ASN A 1 93 ? -19.804 20.057 41.615 1.00 94.75 93 ASN A C 1
ATOM 698 O O . ASN A 1 93 ? -20.252 20.645 40.633 1.00 94.75 93 ASN A O 1
ATOM 702 N N . ALA A 1 94 ? -19.524 18.751 41.567 1.00 95.44 94 ALA A N 1
ATOM 703 C CA . ALA A 1 94 ? -19.518 17.961 40.335 1.00 95.44 94 ALA A CA 1
ATOM 704 C C . ALA A 1 94 ? -20.917 17.599 39.796 1.00 95.44 94 ALA A C 1
ATOM 706 O O . ALA A 1 94 ? -21.014 16.968 38.745 1.00 95.44 94 ALA A O 1
ATOM 707 N N . SER A 1 95 ? -22.006 17.999 40.465 1.00 93.81 95 SER A N 1
ATOM 708 C CA . SER A 1 95 ? -23.380 17.630 40.071 1.00 93.81 95 SER A CA 1
ATOM 709 C C . SER A 1 95 ? -23.714 17.926 38.596 1.00 93.81 95 SER A C 1
ATOM 711 O O . SER A 1 95 ? -24.259 17.030 37.955 1.00 93.81 95 SER A O 1
ATOM 713 N N . PRO A 1 96 ? -23.350 19.087 38.003 1.00 95.19 96 PRO A N 1
ATOM 714 C CA . PRO A 1 96 ? -23.586 19.335 36.577 1.00 95.19 96 PRO A CA 1
ATOM 715 C C . PRO A 1 96 ? -22.847 18.347 35.665 1.00 95.19 96 PRO A C 1
ATOM 717 O O . PRO A 1 96 ? -23.413 17.866 34.688 1.00 95.19 96 PRO A O 1
ATOM 720 N N . LYS A 1 97 ? -21.603 17.989 36.010 1.00 96.62 97 LYS A N 1
ATOM 721 C CA . LYS A 1 97 ? -20.808 17.004 35.264 1.00 96.62 97 LYS A CA 1
ATOM 722 C C . LYS A 1 97 ? -21.420 15.608 35.368 1.00 96.62 97 LYS A C 1
ATOM 724 O O . LYS A 1 97 ? -21.543 14.921 34.362 1.00 96.62 97 LYS A O 1
ATOM 729 N N . LEU A 1 98 ? -21.816 15.192 36.572 1.00 97.06 98 LEU A N 1
ATOM 730 C CA . LEU A 1 98 ? -22.435 13.884 36.789 1.00 97.06 98 LEU A CA 1
ATOM 731 C C . LEU A 1 98 ? -23.786 13.774 36.073 1.00 97.06 98 LEU A C 1
ATOM 733 O O . LEU A 1 98 ? -24.050 12.753 35.447 1.00 97.06 98 LEU A O 1
ATOM 737 N N . ALA A 1 99 ? -24.599 14.833 36.095 1.00 95.94 99 ALA A N 1
ATOM 738 C CA . ALA A 1 99 ? -25.838 14.901 35.326 1.00 95.94 99 ALA A CA 1
ATOM 739 C C . ALA A 1 99 ? -25.576 14.795 33.817 1.00 95.94 99 ALA A C 1
ATOM 741 O O . ALA A 1 99 ? -26.244 14.018 33.146 1.00 95.94 99 ALA A O 1
ATOM 742 N N . ALA A 1 100 ? -24.570 15.505 33.293 1.00 95.81 100 ALA A N 1
ATOM 743 C CA . ALA A 1 100 ? -24.199 15.423 31.881 1.00 95.81 100 ALA A CA 1
ATOM 744 C C . ALA A 1 100 ? -23.743 14.011 31.475 1.00 95.81 100 ALA A C 1
ATOM 746 O O . ALA A 1 100 ? -24.114 13.533 30.409 1.00 95.81 100 ALA A O 1
ATOM 747 N N . LEU A 1 101 ? -22.982 13.319 32.329 1.00 96.25 101 LEU A N 1
ATOM 748 C CA . LEU A 1 101 ? -22.566 11.935 32.086 1.00 96.25 101 LEU A CA 1
ATOM 749 C C . LEU A 1 101 ? -23.761 10.971 32.079 1.00 96.25 101 LEU A C 1
ATOM 751 O O . LEU A 1 101 ? -23.850 10.116 31.201 1.00 96.25 101 LEU A O 1
ATOM 755 N N . LEU A 1 102 ? -24.686 11.117 33.032 1.00 95.69 102 LEU A N 1
ATOM 756 C CA . LEU A 1 102 ? -25.904 10.302 33.096 1.00 95.69 102 LEU A CA 1
ATOM 757 C C . LEU A 1 102 ? -26.818 10.567 31.888 1.00 95.69 102 LEU A C 1
ATOM 759 O O . LEU A 1 102 ? -27.284 9.619 31.268 1.00 95.69 102 LEU A O 1
ATOM 763 N N . ALA A 1 103 ? -26.989 11.832 31.496 1.00 93.88 103 ALA A N 1
ATOM 764 C CA . ALA A 1 103 ? -27.763 12.217 30.317 1.00 93.88 103 ALA A CA 1
ATOM 765 C C . ALA A 1 103 ? -27.117 11.718 29.015 1.00 93.88 103 ALA A C 1
ATOM 767 O O . ALA A 1 103 ? -27.814 11.255 28.120 1.00 93.88 103 ALA A O 1
ATOM 768 N N . ALA A 1 104 ? -25.784 11.743 28.914 1.00 93.12 104 ALA A N 1
ATOM 769 C CA . ALA A 1 104 ? -25.072 11.164 27.776 1.00 93.12 104 ALA A CA 1
ATOM 770 C C . ALA A 1 104 ? -25.301 9.648 27.674 1.00 93.12 104 ALA A C 1
ATOM 772 O O . ALA A 1 104 ? -25.442 9.126 26.574 1.00 93.12 104 ALA A O 1
ATOM 773 N N . ALA A 1 105 ? -25.408 8.946 28.807 1.00 93.06 105 ALA A N 1
ATOM 774 C CA . ALA A 1 105 ? -25.772 7.530 28.825 1.00 93.06 105 ALA A CA 1
ATOM 775 C C . ALA A 1 105 ? -27.241 7.273 28.432 1.00 93.06 105 ALA A C 1
ATOM 777 O O . ALA A 1 105 ? -27.580 6.142 28.094 1.00 93.06 105 ALA A O 1
ATOM 778 N N . HIS A 1 106 ? -28.105 8.295 28.459 1.00 90.75 106 HIS A N 1
ATOM 779 C CA . HIS A 1 106 ? -29.486 8.214 27.960 1.00 90.75 106 HIS A CA 1
ATOM 780 C C . HIS A 1 106 ? -29.598 8.384 26.447 1.00 90.75 106 HIS A C 1
ATOM 782 O O . HIS A 1 106 ? -30.657 8.111 25.882 1.00 90.75 106 HIS A O 1
ATOM 788 N N . LEU A 1 107 ? -28.530 8.816 25.775 1.00 89.38 107 LEU A N 1
ATOM 789 C CA . LEU A 1 107 ? -28.547 8.946 24.326 1.00 89.38 107 LEU A CA 1
ATOM 790 C C . LEU A 1 107 ? -28.643 7.561 23.663 1.00 89.38 107 LEU A C 1
ATOM 792 O O . LEU A 1 107 ? -28.082 6.586 24.182 1.00 89.38 107 LEU A O 1
ATOM 796 N N . PRO A 1 108 ? -29.358 7.453 22.529 1.00 85.81 108 PRO A N 1
ATOM 797 C CA . PRO A 1 108 ? -29.351 6.238 21.726 1.00 85.81 108 PRO A CA 1
ATOM 798 C C . PRO A 1 108 ? -27.928 5.925 21.249 1.00 85.81 108 PRO A C 1
ATOM 800 O O . PRO A 1 108 ? -27.090 6.823 21.135 1.00 85.81 108 PRO A O 1
ATOM 803 N N . GLU A 1 109 ? -27.661 4.648 20.971 1.00 78.94 109 GLU A N 1
ATOM 804 C CA . GLU A 1 109 ? -26.423 4.274 20.284 1.00 78.94 109 GLU A CA 1
ATOM 805 C C . GLU A 1 109 ? -26.350 5.010 18.936 1.00 78.94 109 GLU A C 1
ATOM 807 O O . GLU A 1 109 ? -27.386 5.175 18.282 1.00 78.94 109 GLU A O 1
ATOM 812 N N . PRO A 1 110 ? -25.164 5.492 18.530 1.00 78.88 110 PRO A N 1
ATOM 813 C CA . PRO A 1 110 ? -25.012 6.155 17.246 1.00 78.88 110 PRO A CA 1
ATOM 814 C C . PRO A 1 110 ? -25.388 5.200 16.112 1.00 78.88 110 PRO A C 1
ATOM 816 O O . PRO A 1 110 ? -25.115 3.999 16.179 1.00 78.88 110 PRO A O 1
ATOM 819 N N . ASP A 1 111 ? -25.988 5.748 15.055 1.00 80.50 111 ASP A N 1
ATOM 820 C CA . ASP A 1 111 ? -26.320 4.964 13.870 1.00 80.50 111 ASP A CA 1
ATOM 821 C C . ASP A 1 111 ? -25.054 4.301 13.290 1.00 80.50 111 ASP A C 1
ATOM 823 O O . ASP A 1 111 ? -23.983 4.925 13.271 1.00 80.50 111 ASP A O 1
ATOM 827 N N . PRO A 1 112 ? -25.148 3.052 12.790 1.00 74.00 112 PRO A N 1
ATOM 828 C CA . PRO A 1 112 ? -24.035 2.399 12.120 1.00 74.00 112 PRO A CA 1
ATO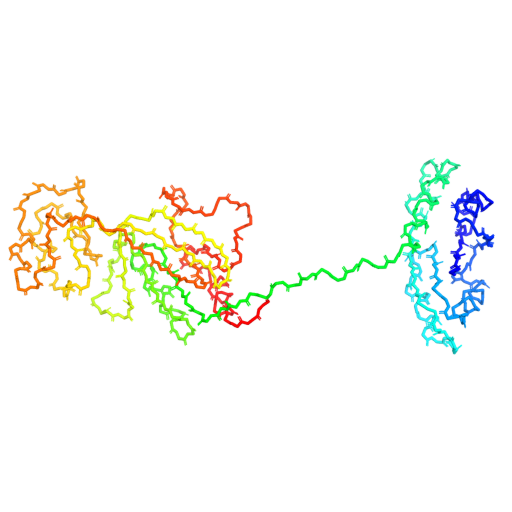M 829 C C . PRO A 1 112 ? -23.530 3.264 10.965 1.00 74.00 112 PRO A C 1
ATOM 831 O O . PRO A 1 112 ? -24.285 3.628 10.061 1.00 74.00 112 PRO A O 1
ATOM 834 N N . VAL A 1 113 ? -22.239 3.586 10.978 1.00 78.94 113 VAL A N 1
ATOM 835 C CA . VAL A 1 113 ? -21.614 4.300 9.864 1.00 78.94 113 VAL A CA 1
ATOM 836 C C . VAL A 1 113 ? -21.511 3.380 8.643 1.00 78.94 113 VAL A C 1
ATOM 838 O O . VAL A 1 113 ? -21.162 2.206 8.796 1.00 78.94 113 VAL A O 1
ATOM 841 N N . PRO A 1 114 ? -21.802 3.880 7.428 1.00 71.81 114 PRO A N 1
ATOM 842 C CA . PRO A 1 114 ? -21.676 3.085 6.216 1.00 71.81 114 PRO A CA 1
ATOM 843 C C . PRO A 1 114 ? -20.219 2.656 6.029 1.00 71.81 114 PRO A C 1
ATOM 845 O O . PRO A 1 114 ? -19.316 3.490 5.951 1.00 71.81 114 PRO A O 1
ATOM 848 N N . VAL A 1 115 ? -20.000 1.344 5.958 1.00 74.56 115 VAL A N 1
ATOM 849 C CA . VAL A 1 115 ? -18.693 0.762 5.649 1.00 74.56 115 VAL A CA 1
ATOM 850 C C . VAL A 1 115 ? -18.539 0.749 4.132 1.00 74.56 115 VAL A C 1
ATOM 852 O O . VAL A 1 115 ? -19.412 0.246 3.423 1.00 74.56 115 VAL A O 1
ATOM 855 N N . VAL A 1 116 ? -17.454 1.332 3.627 1.00 76.06 116 VAL A N 1
ATOM 856 C CA . VAL A 1 116 ? -17.100 1.262 2.205 1.00 76.06 116 VAL A CA 1
ATOM 857 C C . VAL A 1 116 ? -16.159 0.072 2.036 1.00 76.06 116 VAL A C 1
ATOM 859 O O . VAL A 1 116 ? -15.036 0.161 2.529 1.00 76.06 116 VAL A O 1
ATOM 862 N N . PRO A 1 117 ? -16.589 -1.028 1.390 1.00 81.88 117 PRO A N 1
ATOM 863 C CA . PRO A 1 117 ? -15.722 -2.181 1.205 1.00 81.88 117 PRO A CA 1
ATOM 864 C C . PRO A 1 117 ? -14.618 -1.853 0.199 1.00 81.88 117 PRO A C 1
ATOM 866 O O . PRO A 1 117 ? -14.890 -1.292 -0.870 1.00 81.88 117 PRO A O 1
ATOM 869 N N . PHE A 1 118 ? -13.382 -2.231 0.509 1.00 85.25 118 PHE A N 1
ATOM 870 C CA . PHE A 1 118 ? -12.292 -2.205 -0.466 1.00 85.25 118 PHE A CA 1
ATOM 871 C C . PHE A 1 118 ? -12.282 -3.509 -1.256 1.00 85.25 118 PHE A C 1
ATOM 873 O O . PHE A 1 118 ? -12.530 -4.570 -0.695 1.00 85.25 118 PHE A O 1
ATOM 880 N N . LYS A 1 119 ? -11.985 -3.441 -2.557 1.00 92.38 119 LYS A N 1
ATOM 881 C CA . L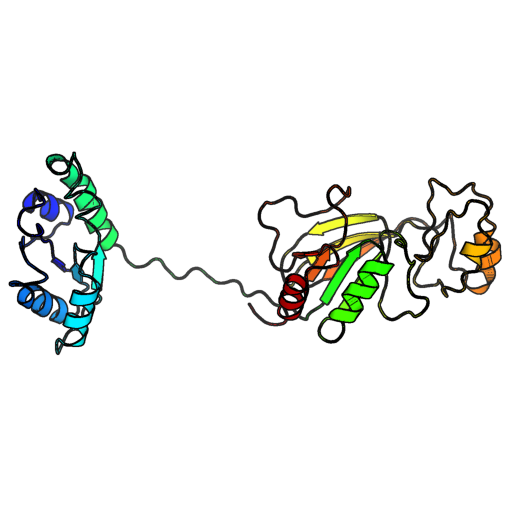YS A 1 119 ? -11.901 -4.614 -3.439 1.00 92.38 119 LYS A CA 1
ATOM 882 C C . LYS A 1 119 ? -10.555 -4.638 -4.138 1.00 92.38 119 LYS A C 1
ATOM 884 O O . LYS A 1 119 ? -10.209 -3.655 -4.777 1.00 92.38 119 LYS A O 1
ATOM 889 N N . SER A 1 120 ? -9.828 -5.744 -4.042 1.00 95.88 120 SER A N 1
ATOM 890 C CA . SER A 1 120 ? -8.527 -5.926 -4.697 1.00 95.88 120 SER A CA 1
ATOM 891 C C . SER A 1 120 ? -8.497 -7.241 -5.472 1.00 95.88 120 SER A C 1
ATOM 893 O O . SER A 1 120 ? -8.777 -8.299 -4.905 1.00 95.88 120 SER A O 1
ATOM 895 N N . GLU A 1 121 ? -8.127 -7.176 -6.752 1.00 95.88 121 GLU A N 1
ATOM 896 C CA . GLU A 1 121 ? -7.880 -8.330 -7.630 1.00 95.88 121 GLU A CA 1
ATOM 897 C C . GLU A 1 121 ? -6.389 -8.731 -7.650 1.00 95.88 121 GLU A C 1
ATOM 899 O O . GLU A 1 121 ? -5.986 -9.646 -8.371 1.00 95.88 121 GLU A O 1
ATOM 904 N N . GLY A 1 122 ? -5.559 -8.058 -6.845 1.00 96.75 122 GLY A N 1
ATOM 905 C CA . GLY A 1 122 ? -4.137 -8.343 -6.695 1.00 96.75 122 GLY A CA 1
ATOM 906 C C . GLY A 1 122 ? -3.246 -7.730 -7.778 1.00 96.75 122 GLY A C 1
ATOM 907 O O . GLY A 1 122 ? -2.122 -8.200 -7.968 1.00 96.75 122 GLY A O 1
ATOM 908 N N . ARG A 1 123 ? -3.699 -6.691 -8.494 1.00 98.12 123 ARG A N 1
ATOM 909 C CA . ARG A 1 123 ? -2.846 -5.945 -9.436 1.00 98.12 123 ARG A CA 1
ATOM 910 C C . ARG A 1 123 ? -1.838 -5.091 -8.676 1.00 98.12 123 ARG A C 1
ATOM 912 O O . ARG A 1 123 ? -2.200 -4.088 -8.062 1.00 98.12 123 ARG A O 1
ATOM 919 N N . LEU A 1 124 ? -0.568 -5.472 -8.741 1.00 98.62 124 LEU A N 1
ATOM 920 C CA . LEU A 1 124 ? 0.514 -4.853 -7.987 1.00 98.62 124 LEU A CA 1
ATOM 921 C C . LEU A 1 124 ? 1.456 -4.070 -8.903 1.00 98.62 124 LEU A C 1
ATOM 923 O O . LEU A 1 124 ? 2.063 -4.644 -9.808 1.00 98.62 124 LEU A O 1
ATOM 927 N N . LEU A 1 125 ? 1.672 -2.793 -8.583 1.00 98.62 125 LEU A N 1
ATOM 928 C CA . LEU A 1 125 ? 2.808 -2.030 -9.094 1.00 98.62 125 LEU A CA 1
ATOM 929 C C . LEU A 1 125 ? 3.978 -2.087 -8.109 1.00 98.62 125 LEU A C 1
ATOM 931 O O . LEU A 1 125 ? 3.839 -1.684 -6.954 1.00 98.62 125 LEU A O 1
ATOM 935 N N . ILE A 1 126 ? 5.150 -2.514 -8.575 1.00 98.38 126 ILE A N 1
ATOM 936 C CA . ILE A 1 126 ? 6.402 -2.456 -7.812 1.00 98.38 126 ILE A CA 1
ATOM 937 C C . ILE A 1 126 ? 7.271 -1.329 -8.366 1.00 98.38 126 ILE A C 1
ATOM 939 O O . ILE A 1 126 ? 7.609 -1.341 -9.545 1.00 98.38 126 ILE A O 1
ATOM 943 N N . MET A 1 127 ? 7.656 -0.365 -7.533 1.00 97.38 127 MET A N 1
ATOM 944 C CA . MET A 1 127 ? 8.412 0.819 -7.952 1.00 97.38 127 MET A CA 1
ATOM 945 C C . MET A 1 127 ? 9.800 0.847 -7.318 1.00 97.38 127 MET A C 1
ATOM 947 O O . MET A 1 127 ? 9.908 0.817 -6.094 1.00 97.38 127 MET A O 1
ATOM 951 N N . GLY A 1 128 ? 10.858 0.980 -8.118 1.00 95.69 128 GLY A N 1
ATOM 952 C CA . GLY A 1 128 ? 12.225 1.121 -7.604 1.00 95.69 128 GLY A CA 1
ATOM 953 C C . GLY A 1 128 ? 13.301 0.604 -8.561 1.00 95.69 128 GLY A C 1
ATOM 954 O O . GLY A 1 128 ? 13.013 0.395 -9.743 1.00 95.69 128 GLY A O 1
ATOM 955 N N . PRO A 1 129 ? 14.538 0.397 -8.068 1.00 94.94 129 PRO A N 1
ATOM 956 C CA . PRO A 1 129 ? 15.617 -0.197 -8.854 1.00 94.94 129 PRO A CA 1
ATOM 957 C C . PRO A 1 129 ? 15.205 -1.561 -9.412 1.00 94.94 129 PRO A C 1
ATOM 959 O O . PRO A 1 129 ? 14.634 -2.382 -8.687 1.00 94.94 129 PRO A O 1
ATOM 962 N N . LEU A 1 130 ? 15.478 -1.796 -10.698 1.00 95.56 130 LEU A N 1
ATOM 963 C CA . LEU A 1 130 ? 14.955 -2.954 -11.426 1.00 95.56 130 LEU A CA 1
ATOM 964 C C . LEU A 1 130 ? 15.367 -4.290 -10.788 1.00 95.56 130 LEU A C 1
ATOM 966 O O . LEU A 1 130 ? 14.529 -5.174 -10.622 1.00 95.56 130 LEU A O 1
ATOM 970 N N . ASP A 1 131 ? 16.625 -4.425 -10.373 1.00 94.81 131 ASP A N 1
ATOM 971 C CA . ASP A 1 131 ? 17.141 -5.639 -9.733 1.00 94.81 131 ASP A CA 1
ATOM 972 C C . ASP A 1 131 ? 16.432 -5.988 -8.408 1.00 94.81 131 ASP A C 1
ATOM 974 O O . ASP A 1 131 ? 16.158 -7.156 -8.119 1.00 94.81 131 ASP A O 1
ATOM 978 N N . GLN A 1 132 ? 16.112 -4.987 -7.590 1.00 95.50 132 GLN A N 1
ATOM 979 C CA . GLN A 1 132 ? 15.398 -5.149 -6.327 1.00 95.50 132 GLN A CA 1
ATOM 980 C C . GLN A 1 132 ? 13.908 -5.399 -6.560 1.00 95.50 132 GLN A C 1
ATOM 982 O O . GLN A 1 132 ? 13.323 -6.262 -5.901 1.00 95.50 132 GLN A O 1
ATOM 987 N N . ALA A 1 133 ? 13.306 -4.703 -7.526 1.00 96.69 133 ALA A N 1
ATOM 988 C CA . ALA A 1 133 ? 11.911 -4.899 -7.897 1.00 96.69 133 ALA A CA 1
ATOM 989 C C . ALA A 1 133 ? 11.658 -6.319 -8.430 1.00 96.69 133 ALA A C 1
ATOM 991 O O . ALA A 1 133 ? 10.677 -6.950 -8.045 1.00 96.69 133 ALA A O 1
ATOM 992 N N . GLU A 1 134 ? 12.564 -6.873 -9.242 1.00 96.31 134 GLU A N 1
ATOM 993 C CA . GLU A 1 134 ? 12.461 -8.255 -9.730 1.00 96.31 134 GLU A CA 1
ATOM 994 C C . GLU A 1 134 ? 12.596 -9.298 -8.607 1.00 96.31 134 GLU A C 1
ATOM 996 O O . GLU A 1 134 ? 11.913 -10.327 -8.637 1.00 96.31 134 GLU A O 1
ATOM 1001 N N . LYS A 1 135 ? 13.436 -9.035 -7.593 1.00 94.94 135 LYS A N 1
ATOM 1002 C CA . LYS A 1 135 ? 13.533 -9.883 -6.390 1.00 94.94 135 LYS A CA 1
ATOM 1003 C C . LYS A 1 135 ? 12.236 -9.858 -5.587 1.00 94.94 135 LYS A C 1
ATOM 1005 O O . LYS A 1 135 ? 11.761 -10.921 -5.198 1.00 94.94 135 LYS A O 1
ATOM 1010 N N . ALA A 1 136 ? 11.656 -8.674 -5.381 1.00 96.69 136 ALA A N 1
ATOM 1011 C CA . ALA A 1 136 ? 10.361 -8.521 -4.719 1.00 96.69 136 ALA A CA 1
ATOM 1012 C C . ALA A 1 136 ? 9.262 -9.265 -5.486 1.00 96.69 136 ALA A C 1
ATOM 1014 O O . ALA A 1 136 ? 8.532 -10.068 -4.911 1.00 96.69 136 ALA A O 1
ATOM 1015 N N . ALA A 1 137 ? 9.205 -9.053 -6.805 1.00 97.31 137 ALA A N 1
ATOM 1016 C CA . ALA A 1 137 ? 8.249 -9.687 -7.702 1.00 97.31 137 ALA A CA 1
ATOM 1017 C C . ALA A 1 137 ? 8.291 -11.214 -7.583 1.00 97.31 137 ALA A C 1
ATOM 1019 O O . ALA A 1 137 ? 7.251 -11.851 -7.451 1.00 97.31 137 ALA A O 1
ATOM 1020 N N . ALA A 1 138 ? 9.488 -11.808 -7.539 1.00 95.62 138 ALA A N 1
ATOM 1021 C CA . ALA A 1 138 ? 9.647 -13.256 -7.400 1.00 95.62 138 ALA A CA 1
ATOM 1022 C C . ALA A 1 138 ? 9.055 -13.832 -6.100 1.00 95.62 138 ALA A C 1
ATOM 1024 O O . ALA A 1 138 ? 8.756 -15.022 -6.058 1.00 95.62 138 ALA A O 1
ATOM 1025 N N . MET A 1 139 ? 8.884 -13.015 -5.057 1.00 95.94 139 MET A N 1
ATOM 1026 C CA . MET A 1 139 ? 8.315 -13.433 -3.771 1.00 95.94 139 MET A CA 1
ATOM 1027 C C . MET A 1 139 ? 6.791 -13.293 -3.700 1.00 95.94 139 MET A C 1
ATOM 1029 O O . MET A 1 139 ? 6.198 -13.747 -2.722 1.00 95.94 139 MET A O 1
ATOM 1033 N N . VAL A 1 140 ? 6.158 -12.633 -4.674 1.00 97.12 140 VAL A N 1
ATOM 1034 C CA . VAL A 1 140 ? 4.719 -12.309 -4.628 1.00 97.12 140 VAL A CA 1
ATOM 1035 C C . VAL A 1 140 ? 3.955 -12.656 -5.908 1.00 97.12 140 VAL A C 1
ATOM 1037 O O . VAL A 1 140 ? 2.728 -12.682 -5.890 1.00 97.12 140 VAL A O 1
ATOM 1040 N N . ALA A 1 141 ? 4.647 -12.942 -7.013 1.00 96.88 141 ALA A N 1
ATOM 1041 C CA . ALA A 1 141 ? 4.039 -13.185 -8.323 1.00 96.88 141 ALA A CA 1
ATOM 1042 C C . ALA A 1 141 ? 3.231 -14.493 -8.432 1.00 96.88 141 ALA A C 1
ATOM 1044 O O . ALA A 1 141 ? 2.553 -14.711 -9.430 1.00 96.88 141 ALA A O 1
ATOM 1045 N N . ASP A 1 142 ? 3.301 -15.377 -7.436 1.00 96.00 142 ASP A N 1
ATOM 1046 C CA . ASP A 1 142 ? 2.444 -16.562 -7.332 1.00 96.00 142 ASP A CA 1
ATOM 1047 C C . ASP A 1 142 ? 1.006 -16.224 -6.908 1.00 96.00 142 ASP A C 1
ATOM 1049 O O . ASP A 1 142 ? 0.104 -17.022 -7.154 1.00 96.00 142 ASP A O 1
ATOM 1053 N N . VAL A 1 143 ? 0.788 -15.053 -6.297 1.00 96.56 143 VAL A N 1
ATOM 1054 C CA . VAL A 1 143 ? -0.535 -14.599 -5.830 1.00 96.56 143 VAL A CA 1
ATOM 1055 C C . VAL A 1 143 ? -0.943 -13.223 -6.365 1.00 96.56 143 VAL A C 1
ATOM 1057 O O . VAL A 1 143 ? -2.135 -12.937 -6.427 1.00 96.56 143 VAL A O 1
ATOM 1060 N N . LEU A 1 144 ? 0.010 -12.386 -6.789 1.00 98.00 144 LEU A N 1
ATOM 1061 C CA . LEU A 1 144 ? -0.237 -11.038 -7.315 1.00 98.00 144 LEU A CA 1
ATOM 1062 C C . LEU A 1 144 ? 0.139 -10.915 -8.794 1.00 98.00 144 LEU A C 1
ATOM 1064 O O . LEU A 1 144 ? 1.105 -11.510 -9.272 1.00 98.00 144 LEU A O 1
ATOM 1068 N N . GLN A 1 145 ? -0.590 -10.060 -9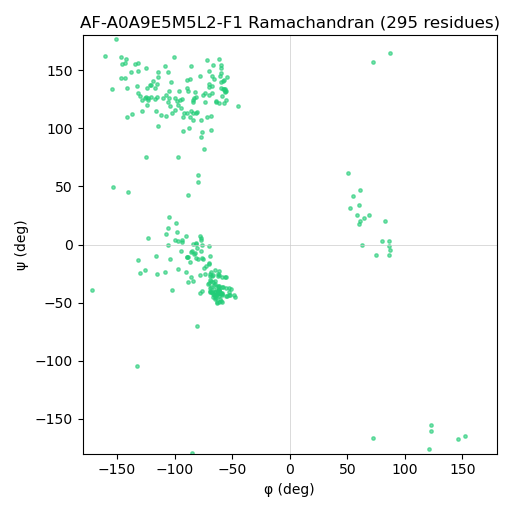.509 1.00 97.88 145 GLN A N 1
ATOM 1069 C CA . GLN A 1 145 ? -0.308 -9.700 -10.896 1.00 97.88 145 GLN A CA 1
ATOM 1070 C C . GLN A 1 145 ? 0.670 -8.525 -10.916 1.00 97.88 145 GLN A C 1
ATOM 1072 O O . GLN A 1 145 ? 0.284 -7.378 -10.694 1.00 97.88 145 GLN A O 1
ATOM 1077 N N . VAL A 1 146 ? 1.950 -8.819 -11.139 1.00 98.38 146 VAL A N 1
ATOM 1078 C CA . VAL A 1 146 ? 3.033 -7.841 -10.982 1.00 98.38 146 VAL A CA 1
ATOM 1079 C C . VAL A 1 146 ? 3.296 -7.051 -12.262 1.00 98.38 146 VAL A C 1
ATOM 1081 O O . VAL A 1 146 ? 3.527 -7.632 -13.321 1.00 98.38 146 VAL A O 1
ATOM 1084 N N . VAL A 1 147 ? 3.391 -5.730 -12.120 1.00 98.31 147 VAL A N 1
ATOM 1085 C CA . VAL A 1 147 ? 4.015 -4.804 -13.074 1.00 98.31 147 VAL A CA 1
ATOM 1086 C C . VAL A 1 147 ? 5.137 -4.058 -12.355 1.00 98.31 147 VAL A C 1
ATOM 1088 O O . VAL A 1 147 ? 4.981 -3.645 -11.206 1.00 98.31 147 VAL A O 1
ATOM 1091 N N . ILE A 1 148 ? 6.284 -3.884 -13.010 1.00 98.12 148 ILE A N 1
ATOM 1092 C CA . ILE A 1 148 ? 7.429 -3.165 -12.439 1.00 98.12 148 ILE A CA 1
ATOM 1093 C C . ILE A 1 148 ? 7.545 -1.784 -13.080 1.00 98.12 148 ILE A C 1
ATOM 1095 O O . ILE A 1 148 ? 7.670 -1.676 -14.296 1.00 98.12 148 ILE A O 1
ATOM 1099 N N . PHE A 1 149 ? 7.580 -0.739 -12.255 1.00 97.44 149 PHE A N 1
ATOM 1100 C CA . PHE A 1 149 ? 8.022 0.599 -12.633 1.00 97.44 149 PHE A CA 1
ATOM 1101 C C . PHE A 1 149 ? 9.514 0.748 -12.318 1.00 97.44 149 PHE A C 1
ATOM 1103 O O . PHE A 1 149 ? 9.902 1.004 -11.172 1.00 97.44 149 PHE A O 1
ATOM 1110 N N . ALA A 1 150 ? 10.355 0.563 -13.332 1.00 95.50 150 ALA A N 1
ATOM 1111 C CA . ALA A 1 150 ? 11.802 0.603 -13.182 1.00 95.50 150 ALA A CA 1
ATOM 1112 C C . ALA A 1 150 ? 12.306 2.039 -12.978 1.00 95.50 150 ALA A C 1
ATOM 1114 O O . ALA A 1 150 ? 11.993 2.948 -13.748 1.00 95.50 150 ALA A O 1
ATOM 1115 N N . GLN A 1 151 ? 13.129 2.228 -11.948 1.00 92.75 151 GLN A N 1
ATOM 1116 C CA . GLN A 1 151 ? 13.836 3.473 -11.659 1.00 92.75 151 GLN A CA 1
ATOM 1117 C C . GLN A 1 151 ? 15.335 3.203 -11.551 1.00 92.75 151 GLN A C 1
ATOM 1119 O O . GLN A 1 151 ? 15.900 3.150 -10.458 1.00 92.75 151 GLN A O 1
ATOM 1124 N N . GLY A 1 152 ? 15.967 2.998 -12.706 1.00 92.31 152 GLY A N 1
ATOM 1125 C CA . GLY A 1 152 ? 17.364 2.588 -12.790 1.00 92.31 152 GLY A CA 1
ATOM 1126 C C . GLY A 1 152 ? 17.550 1.069 -12.736 1.00 92.31 152 GLY A C 1
ATOM 1127 O O . GLY A 1 152 ? 16.665 0.313 -12.326 1.00 92.31 152 GLY A O 1
ATOM 1128 N N . ALA A 1 153 ? 18.743 0.620 -13.125 1.00 91.44 153 ALA A N 1
ATOM 1129 C CA . ALA A 1 153 ? 19.113 -0.797 -13.158 1.00 91.44 153 ALA A CA 1
ATOM 1130 C C . ALA A 1 153 ? 19.357 -1.417 -11.768 1.00 91.44 153 ALA A C 1
ATOM 1132 O O . ALA A 1 153 ? 19.210 -2.630 -11.613 1.00 91.44 153 ALA A O 1
ATOM 1133 N N . GLY A 1 154 ? 19.718 -0.595 -10.778 1.00 91.12 154 GLY A N 1
ATOM 1134 C CA . GLY A 1 154 ? 20.253 -1.050 -9.492 1.00 91.12 154 GLY A CA 1
ATOM 1135 C C . GLY A 1 154 ? 21.682 -1.592 -9.594 1.00 91.12 154 GLY A C 1
ATOM 1136 O O . GLY A 1 154 ? 22.356 -1.385 -10.601 1.00 91.12 154 GLY A O 1
ATOM 1137 N N . GLU A 1 155 ? 22.149 -2.276 -8.549 1.00 88.94 155 GLU A N 1
ATOM 1138 C CA . GLU A 1 155 ? 23.549 -2.720 -8.424 1.00 88.94 155 GLU A CA 1
ATOM 1139 C C . GLU A 1 155 ? 23.840 -3.963 -9.272 1.00 88.94 155 GLU A C 1
ATOM 1141 O O . GLU A 1 155 ? 24.883 -4.065 -9.914 1.00 88.94 155 GLU A O 1
ATOM 1146 N N . ALA A 1 156 ? 22.915 -4.928 -9.282 1.00 86.56 156 ALA A N 1
ATOM 1147 C CA . ALA A 1 156 ? 23.091 -6.177 -10.025 1.00 86.56 156 ALA A CA 1
ATOM 1148 C C . ALA A 1 156 ? 22.636 -6.073 -11.491 1.00 86.56 156 ALA A C 1
ATOM 1150 O O . ALA A 1 156 ? 22.969 -6.941 -12.300 1.00 86.56 156 ALA A O 1
ATOM 1151 N N . GLY A 1 157 ? 21.881 -5.023 -11.828 1.00 86.25 157 GLY A N 1
ATOM 1152 C CA . GLY A 1 157 ? 21.195 -4.887 -13.107 1.00 86.25 157 GLY A CA 1
ATOM 1153 C C . GLY A 1 157 ? 19.991 -5.824 -13.253 1.00 86.25 157 GLY A C 1
ATOM 1154 O O . GLY A 1 157 ? 19.890 -6.861 -12.598 1.00 86.25 157 GLY A O 1
ATOM 1155 N N . GLY A 1 158 ? 19.056 -5.448 -14.128 1.00 85.44 158 GLY A N 1
ATOM 1156 C CA . GLY A 1 158 ? 17.858 -6.243 -14.392 1.00 85.44 158 GLY A CA 1
ATOM 1157 C C . GLY A 1 158 ? 18.141 -7.580 -15.079 1.00 85.44 158 GLY A C 1
ATOM 1158 O O . GLY A 1 158 ? 19.120 -7.747 -15.814 1.00 85.44 158 GLY A O 1
ATOM 1159 N N . SER A 1 159 ? 17.240 -8.542 -14.882 1.00 88.44 159 SER A N 1
ATOM 1160 C CA . SER A 1 159 ? 17.294 -9.853 -15.516 1.00 88.44 159 SER A CA 1
ATOM 1161 C C . SER A 1 159 ? 17.109 -9.761 -17.031 1.00 88.44 159 SER A C 1
ATOM 1163 O O . SER A 1 159 ? 16.268 -9.029 -17.560 1.00 88.44 159 SER A O 1
ATOM 1165 N N . GLN A 1 160 ? 17.849 -10.596 -17.761 1.00 86.44 160 GLN A N 1
ATOM 1166 C CA . GLN A 1 160 ? 17.641 -10.776 -19.200 1.00 86.44 160 GLN A CA 1
ATOM 1167 C C . GLN A 1 160 ? 16.278 -11.403 -19.511 1.00 86.44 160 GLN A C 1
ATOM 1169 O O . GLN A 1 160 ? 15.650 -11.080 -20.519 1.00 86.44 160 GLN A O 1
ATOM 1174 N N . ALA A 1 161 ? 15.802 -12.295 -18.639 1.00 88.75 161 ALA A N 1
ATOM 1175 C CA . ALA A 1 161 ? 14.525 -12.959 -18.828 1.00 88.75 161 ALA A CA 1
ATOM 1176 C C . ALA A 1 161 ? 13.372 -11.985 -18.544 1.00 88.75 161 ALA A C 1
ATOM 1178 O O . ALA A 1 161 ? 13.238 -11.472 -17.435 1.00 88.75 161 ALA A O 1
ATOM 1179 N N . ARG A 1 162 ? 12.489 -11.782 -19.527 1.00 87.31 162 ARG A N 1
ATOM 1180 C CA . ARG A 1 162 ? 11.248 -11.012 -19.360 1.00 87.31 162 ARG A CA 1
ATOM 1181 C C . ARG A 1 162 ? 10.214 -11.826 -18.580 1.00 87.31 162 ARG A C 1
ATOM 1183 O O . ARG A 1 162 ? 9.359 -12.473 -19.174 1.00 87.31 162 ARG A O 1
ATOM 1190 N N . ARG A 1 163 ? 10.326 -11.829 -17.250 1.00 93.25 163 ARG A N 1
ATOM 1191 C CA . ARG A 1 163 ? 9.363 -12.506 -16.360 1.00 93.25 163 ARG A CA 1
ATOM 1192 C C . ARG A 1 163 ? 8.134 -11.656 -16.051 1.00 93.25 163 ARG A C 1
ATOM 1194 O O . ARG A 1 163 ? 7.059 -12.209 -15.865 1.00 93.25 163 ARG A O 1
ATOM 1201 N N . TYR A 1 164 ? 8.305 -10.337 -16.015 1.00 95.25 164 TYR A N 1
ATOM 1202 C CA . TYR A 1 164 ? 7.266 -9.380 -15.644 1.00 95.25 164 TYR A CA 1
ATOM 1203 C C . TYR A 1 164 ? 7.207 -8.248 -16.678 1.00 95.25 164 TYR A C 1
ATOM 1205 O O . TYR A 1 164 ? 8.250 -7.908 -17.253 1.00 95.25 164 TYR A O 1
ATOM 1213 N N . PRO A 1 165 ? 6.031 -7.643 -16.912 1.00 95.75 165 PRO A N 1
ATOM 1214 C CA . PRO A 1 165 ? 5.932 -6.355 -17.585 1.00 95.75 165 PRO A CA 1
ATOM 1215 C C . PRO A 1 165 ? 6.762 -5.304 -16.843 1.00 95.75 165 PRO A C 1
ATOM 1217 O O . PRO A 1 165 ? 6.668 -5.175 -15.620 1.00 95.75 165 PRO A O 1
ATOM 1220 N N . VAL A 1 166 ? 7.587 -4.565 -17.585 1.00 95.88 166 VAL A N 1
ATOM 1221 C CA . VAL A 1 166 ? 8.421 -3.488 -17.045 1.00 95.88 166 VAL A CA 1
ATOM 1222 C C . VAL A 1 166 ? 8.111 -2.214 -17.809 1.00 95.88 166 VAL A C 1
ATOM 1224 O O . VAL A 1 166 ? 8.317 -2.159 -19.020 1.00 95.88 166 VAL A O 1
ATOM 1227 N N . ILE A 1 167 ? 7.658 -1.202 -17.082 1.00 96.00 167 ILE A N 1
ATOM 1228 C CA . ILE A 1 167 ? 7.475 0.164 -17.560 1.00 96.00 167 ILE A CA 1
ATOM 1229 C C . ILE A 1 167 ? 8.540 1.065 -16.935 1.00 96.00 167 ILE A C 1
ATOM 1231 O O . ILE A 1 167 ? 9.065 0.783 -15.857 1.00 96.00 167 ILE A O 1
ATOM 1235 N N . ALA A 1 168 ? 8.878 2.146 -17.625 1.00 94.62 168 ALA A N 1
ATOM 1236 C CA . ALA A 1 168 ? 9.830 3.144 -17.163 1.00 94.62 168 ALA A CA 1
ATOM 1237 C C . ALA A 1 168 ? 9.413 4.526 -17.671 1.00 94.62 168 ALA A C 1
ATOM 1239 O O . ALA A 1 168 ? 8.623 4.651 -18.609 1.00 94.62 168 ALA A O 1
ATOM 1240 N N . GLY A 1 169 ? 9.939 5.564 -17.033 1.00 93.81 169 GLY A N 1
ATOM 1241 C CA . GLY A 1 169 ? 9.662 6.947 -17.388 1.00 93.81 169 GLY A CA 1
ATOM 1242 C C . GLY A 1 169 ? 9.646 7.851 -16.166 1.00 93.81 169 GLY A C 1
ATOM 1243 O O . GLY A 1 169 ? 10.044 7.473 -15.062 1.00 93.81 169 GLY A O 1
ATOM 1244 N N . GLU A 1 170 ? 9.154 9.067 -16.359 1.00 94.00 170 GLU A N 1
ATOM 1245 C CA . GLU A 1 170 ? 9.028 10.044 -15.286 1.00 94.00 170 GLU A CA 1
ATOM 1246 C C . GLU A 1 170 ? 7.645 9.946 -14.640 1.00 94.00 170 GLU A C 1
ATOM 1248 O O . GLU A 1 170 ? 6.632 10.274 -15.258 1.00 94.00 170 GLU A O 1
ATOM 1253 N N . LEU A 1 171 ? 7.594 9.522 -13.378 1.00 95.44 171 LEU A N 1
ATOM 1254 C CA . LEU A 1 171 ? 6.352 9.447 -12.614 1.00 95.44 171 LEU A CA 1
ATOM 1255 C C . LEU A 1 171 ? 5.749 10.849 -12.403 1.00 95.44 171 LEU A C 1
ATOM 1257 O O . LEU A 1 171 ? 6.381 11.714 -11.797 1.00 95.44 171 LEU A O 1
ATOM 1261 N N . LYS A 1 172 ? 4.507 11.057 -12.851 1.00 96.31 172 LYS A N 1
ATOM 1262 C CA . LYS A 1 172 ? 3.785 12.341 -12.778 1.00 96.31 172 LYS A CA 1
ATOM 1263 C C . LYS A 1 172 ? 2.752 12.389 -11.658 1.00 96.31 172 LYS A C 1
ATOM 1265 O O . LYS A 1 172 ? 2.624 13.412 -10.989 1.00 96.31 172 LYS A O 1
ATOM 1270 N N . SER A 1 173 ? 2.035 11.291 -11.419 1.00 96.50 173 SER A N 1
ATOM 1271 C CA . SER A 1 173 ? 1.016 11.203 -10.369 1.00 96.50 173 SER A CA 1
ATOM 1272 C C . SER A 1 173 ? 0.948 9.800 -9.774 1.00 96.50 173 SER A C 1
ATOM 1274 O O . SER A 1 173 ? 1.081 8.808 -10.485 1.00 96.50 173 SER A O 1
ATOM 1276 N N . LEU A 1 174 ? 0.704 9.747 -8.465 1.00 96.75 174 LEU A N 1
ATOM 1277 C CA . LEU A 1 174 ? 0.381 8.545 -7.705 1.00 96.75 174 LEU A CA 1
ATOM 1278 C C . LEU A 1 174 ? -0.689 8.924 -6.678 1.00 96.75 174 LEU A C 1
ATOM 1280 O O . LEU A 1 174 ? -0.412 9.694 -5.756 1.00 96.75 174 LEU A O 1
ATOM 1284 N N . LYS A 1 175 ? -1.918 8.449 -6.874 1.00 96.69 175 LYS A N 1
ATOM 1285 C CA . LYS A 1 175 ? -3.075 8.765 -6.022 1.00 96.69 175 LYS A CA 1
ATOM 1286 C C . LYS A 1 175 ? -3.953 7.532 -5.863 1.00 96.69 175 LYS A C 1
ATOM 1288 O O . LYS A 1 175 ? -3.892 6.637 -6.694 1.00 96.69 175 LYS A O 1
ATOM 1293 N N . GLY A 1 176 ? -4.781 7.514 -4.823 1.00 95.50 176 GLY A N 1
ATOM 1294 C CA . GLY A 1 176 ? -5.776 6.466 -4.617 1.00 95.50 176 GLY A CA 1
ATOM 1295 C C . GLY A 1 176 ? -5.630 5.743 -3.286 1.00 95.50 176 GLY A C 1
ATOM 1296 O O . GLY A 1 176 ? -5.041 6.268 -2.338 1.00 95.50 176 GLY A O 1
ATOM 1297 N N . TRP A 1 177 ? -6.219 4.557 -3.234 1.00 94.88 177 TRP A N 1
ATOM 1298 C CA . TRP A 1 177 ? -6.316 3.685 -2.067 1.00 94.88 177 TRP A CA 1
ATOM 1299 C C . TRP A 1 177 ? -6.390 2.219 -2.516 1.00 94.88 177 TRP A C 1
ATOM 1301 O O . TRP A 1 177 ? -6.440 1.954 -3.716 1.00 94.88 177 TRP A O 1
ATOM 1311 N N . LEU A 1 178 ? -6.411 1.279 -1.566 1.00 96.12 178 LEU A N 1
ATOM 1312 C CA . LEU A 1 178 ? -6.518 -0.163 -1.817 1.00 96.12 178 LEU A CA 1
ATOM 1313 C C . LEU A 1 178 ? -7.601 -0.483 -2.861 1.00 96.12 178 LEU A C 1
ATOM 1315 O O . LEU A 1 178 ? -8.778 -0.190 -2.645 1.00 96.12 178 LEU A O 1
ATOM 1319 N N . GLY A 1 179 ? -7.198 -1.088 -3.979 1.00 96.31 179 GLY A N 1
ATOM 1320 C CA . GLY A 1 179 ? -8.102 -1.444 -5.080 1.00 96.31 179 GLY A CA 1
ATOM 1321 C C . GLY A 1 179 ? -8.338 -0.359 -6.135 1.00 96.31 179 GLY A C 1
ATOM 1322 O O . GLY A 1 179 ? -9.063 -0.581 -7.101 1.00 96.31 179 GLY A O 1
ATOM 1323 N N . ALA A 1 180 ? -7.797 0.846 -5.944 1.00 96.69 180 ALA A N 1
ATOM 1324 C CA . ALA A 1 180 ? -8.069 1.994 -6.805 1.00 96.69 180 ALA A CA 1
ATOM 1325 C C . ALA A 1 180 ? -6.915 3.009 -6.807 1.00 96.69 180 ALA A C 1
ATOM 1327 O O . ALA A 1 180 ? -7.129 4.208 -6.607 1.00 96.69 180 ALA A O 1
ATOM 1328 N N . PHE A 1 181 ? -5.682 2.549 -7.017 1.00 97.94 181 PHE A N 1
ATOM 1329 C CA . PHE A 1 181 ? -4.558 3.439 -7.293 1.00 97.94 181 PHE A CA 1
ATOM 1330 C C . PHE A 1 181 ? -4.538 3.839 -8.767 1.00 97.94 181 PHE A C 1
ATOM 1332 O O . PHE A 1 181 ? -4.504 2.984 -9.646 1.00 97.94 181 PHE A O 1
ATOM 1339 N N . ASP A 1 182 ? -4.500 5.143 -9.025 1.00 98.12 182 ASP A N 1
ATOM 1340 C CA . ASP A 1 182 ? -4.296 5.737 -10.342 1.00 98.12 182 ASP A CA 1
ATOM 1341 C C . ASP A 1 182 ? -2.853 6.255 -10.435 1.00 98.12 182 ASP A C 1
ATOM 1343 O O . ASP A 1 182 ? -2.422 7.132 -9.669 1.00 98.12 182 ASP A O 1
ATOM 1347 N N . VAL A 1 183 ? -2.101 5.696 -11.384 1.00 98.19 183 VAL A N 1
ATOM 1348 C CA . VAL A 1 183 ? -0.691 6.018 -11.622 1.00 98.19 183 VAL A CA 1
ATOM 1349 C C . VAL A 1 183 ? -0.546 6.622 -13.009 1.00 98.19 183 VAL A C 1
ATOM 1351 O O . VAL A 1 183 ? -1.112 6.116 -13.978 1.00 98.19 183 VAL A O 1
ATOM 1354 N N . THR A 1 184 ? 0.212 7.710 -13.111 1.00 98.12 184 THR A N 1
ATOM 1355 C CA . THR A 1 184 ? 0.459 8.420 -14.373 1.00 98.12 184 THR A CA 1
ATOM 1356 C C . THR A 1 184 ? 1.944 8.706 -14.515 1.00 98.12 184 THR A C 1
ATOM 1358 O O . THR A 1 184 ? 2.584 9.153 -13.558 1.00 98.12 184 THR A O 1
ATOM 1361 N N . TRP A 1 185 ? 2.494 8.486 -15.704 1.00 96.94 185 TRP A N 1
ATOM 1362 C CA . TRP A 1 185 ? 3.897 8.741 -16.014 1.00 96.94 185 TRP A CA 1
ATOM 1363 C C . TRP A 1 185 ? 4.068 9.272 -17.434 1.00 96.94 185 TRP A C 1
ATOM 1365 O O . TRP A 1 185 ? 3.233 9.048 -18.306 1.00 96.94 185 TRP A O 1
ATOM 1375 N N . ALA A 1 186 ? 5.170 9.979 -17.664 1.00 95.88 186 ALA A N 1
ATOM 1376 C CA . ALA A 1 186 ? 5.621 10.322 -19.001 1.00 95.88 186 ALA A CA 1
ATOM 1377 C C . ALA A 1 186 ? 6.628 9.272 -19.472 1.00 95.88 186 ALA A C 1
ATOM 1379 O O . ALA A 1 186 ? 7.706 9.137 -18.890 1.00 95.88 186 ALA A O 1
ATOM 1380 N N . ASP A 1 187 ? 6.288 8.555 -20.537 1.00 93.94 187 ASP A N 1
ATOM 1381 C CA . ASP A 1 187 ? 7.233 7.727 -21.276 1.00 93.94 187 ASP A CA 1
ATOM 1382 C C . ASP A 1 187 ? 8.096 8.649 -22.142 1.00 93.94 187 ASP A C 1
ATOM 1384 O O . ASP A 1 187 ? 7.673 9.136 -23.192 1.00 93.94 187 ASP A O 1
ATOM 1388 N N . ASN A 1 188 ? 9.274 8.980 -21.619 1.00 93.62 188 ASN A N 1
ATOM 1389 C CA . ASN A 1 188 ? 10.132 10.055 -22.112 1.00 93.62 188 ASN A CA 1
ATOM 1390 C C . ASN A 1 188 ? 11.544 9.582 -22.489 1.00 93.62 188 ASN A C 1
ATOM 1392 O O . ASN A 1 188 ? 12.395 10.413 -22.810 1.00 93.62 188 ASN A O 1
ATOM 1396 N N . ASN A 1 189 ? 11.809 8.272 -22.454 1.00 96.00 189 ASN A N 1
ATOM 1397 C CA . ASN A 1 189 ? 13.110 7.736 -22.829 1.00 96.00 189 ASN A CA 1
ATOM 1398 C C . ASN A 1 189 ? 13.170 7.428 -24.336 1.00 96.00 189 ASN A C 1
ATOM 1400 O O . ASN A 1 189 ? 12.199 6.901 -24.896 1.00 96.00 189 ASN A O 1
ATOM 1404 N N . PRO A 1 190 ? 14.317 7.681 -24.998 1.00 96.44 190 PRO A N 1
ATOM 1405 C CA . PRO A 1 190 ? 14.516 7.267 -26.383 1.00 96.44 190 PRO A CA 1
ATOM 1406 C C . PRO A 1 190 ? 14.377 5.759 -26.607 1.00 96.44 190 PRO A C 1
ATOM 1408 O O . PRO A 1 190 ? 14.045 5.342 -27.714 1.00 96.44 190 PRO A O 1
ATOM 1411 N N . ILE A 1 191 ? 14.653 4.932 -25.590 1.00 96.69 191 ILE A N 1
ATOM 1412 C CA . ILE A 1 191 ? 14.485 3.479 -25.680 1.00 96.69 191 ILE A CA 1
ATOM 1413 C C . ILE A 1 191 ? 13.042 3.109 -25.332 1.00 96.69 191 ILE A C 1
ATOM 1415 O O . ILE A 1 191 ? 12.620 3.230 -24.184 1.00 96.69 191 ILE A O 1
ATOM 1419 N N . ASN A 1 192 ? 12.316 2.579 -26.315 1.00 95.00 192 ASN A N 1
ATOM 1420 C CA . ASN A 1 192 ? 11.007 1.971 -26.117 1.00 95.00 192 ASN A CA 1
ATOM 1421 C C . ASN A 1 192 ? 11.170 0.525 -25.608 1.00 95.00 192 ASN A C 1
ATOM 1423 O O . ASN A 1 192 ? 11.650 -0.361 -26.327 1.00 95.00 192 ASN A O 1
ATOM 1427 N N . LEU A 1 193 ? 10.757 0.281 -24.362 1.00 93.94 193 LEU A N 1
ATOM 1428 C CA . LEU A 1 193 ? 10.875 -1.028 -23.718 1.00 93.94 193 LEU A CA 1
ATOM 1429 C C . LEU A 1 193 ? 9.969 -2.103 -24.334 1.00 93.94 193 LEU A C 1
ATOM 1431 O O . LEU A 1 193 ? 10.328 -3.281 -24.266 1.00 93.94 193 LEU A O 1
ATOM 1435 N N . ASP A 1 194 ? 8.874 -1.743 -25.002 1.00 91.31 194 ASP A N 1
ATOM 1436 C CA . ASP A 1 194 ? 8.009 -2.711 -25.688 1.00 91.31 194 ASP A CA 1
ATOM 1437 C C . ASP A 1 194 ? 8.696 -3.306 -26.922 1.00 91.31 194 ASP A C 1
ATOM 1439 O O . ASP A 1 194 ? 8.530 -4.488 -27.222 1.00 91.31 194 ASP A O 1
ATOM 1443 N N . LEU A 1 195 ? 9.535 -2.512 -27.597 1.00 94.62 195 LEU A N 1
ATOM 1444 C CA . LEU A 1 195 ? 10.292 -2.931 -28.783 1.00 94.62 195 LEU A CA 1
ATOM 1445 C C . LEU A 1 195 ? 11.673 -3.517 -28.444 1.00 94.62 195 LEU A C 1
ATOM 1447 O O . LEU A 1 195 ? 12.252 -4.271 -29.227 1.00 94.62 195 LEU A O 1
ATOM 1451 N N . CYS A 1 196 ? 12.242 -3.160 -27.290 1.00 94.75 196 CYS A N 1
ATOM 1452 C CA . CYS A 1 196 ? 13.597 -3.548 -26.905 1.00 94.75 196 CYS A CA 1
ATOM 1453 C C . CYS A 1 196 ? 13.741 -5.071 -26.742 1.00 94.75 196 CYS A C 1
ATOM 1455 O O . CYS A 1 196 ? 13.113 -5.683 -25.890 1.00 94.75 196 CYS A O 1
ATOM 1457 N N . THR A 1 197 ? 14.658 -5.717 -27.453 1.00 94.12 197 THR A N 1
ATOM 1458 C CA . THR A 1 197 ? 14.868 -7.173 -27.308 1.00 94.12 197 THR A CA 1
ATOM 1459 C C . THR A 1 197 ? 15.784 -7.561 -26.144 1.00 94.12 197 THR A C 1
ATOM 1461 O O . THR A 1 197 ? 16.030 -8.746 -25.942 1.00 94.12 197 THR A O 1
ATOM 1464 N N . ARG A 1 198 ? 16.297 -6.584 -25.378 1.00 94.12 198 ARG A N 1
ATOM 1465 C CA . ARG A 1 198 ? 17.299 -6.771 -24.309 1.00 94.12 198 ARG A CA 1
ATOM 1466 C C . ARG A 1 198 ? 18.620 -7.406 -24.787 1.00 94.12 198 ARG A C 1
ATOM 1468 O O . ARG A 1 198 ? 19.365 -7.973 -24.009 1.00 94.12 198 ARG A O 1
ATOM 1475 N N . CYS A 1 199 ? 18.988 -7.261 -26.062 1.00 95.19 199 CYS A N 1
ATOM 1476 C CA . CYS A 1 199 ? 20.183 -7.911 -26.629 1.00 95.19 199 CYS A CA 1
ATOM 1477 C C . CYS A 1 199 ? 21.548 -7.367 -26.149 1.00 95.19 199 CYS A C 1
ATOM 1479 O O . CYS A 1 199 ? 22.584 -7.850 -26.599 1.00 95.19 199 CYS A O 1
ATOM 1481 N N . ASN A 1 200 ? 21.575 -6.339 -25.293 1.00 95.81 200 ASN A N 1
ATOM 1482 C CA . ASN A 1 200 ? 22.777 -5.658 -24.779 1.00 95.81 200 ASN A CA 1
ATOM 1483 C C . ASN A 1 200 ? 23.666 -4.943 -25.811 1.00 95.81 200 ASN A C 1
ATOM 1485 O O . ASN A 1 200 ? 24.638 -4.298 -25.421 1.00 95.81 200 ASN A O 1
ATOM 1489 N N . ALA A 1 201 ? 23.331 -4.964 -27.103 1.00 97.69 201 ALA A N 1
ATOM 1490 C CA . ALA A 1 201 ? 24.142 -4.311 -28.131 1.00 97.69 201 ALA A CA 1
ATOM 1491 C C . ALA A 1 201 ? 24.258 -2.789 -27.919 1.00 97.69 201 ALA A C 1
ATOM 1493 O O . ALA A 1 201 ? 25.330 -2.218 -28.101 1.00 97.69 201 ALA A O 1
ATOM 1494 N N . CYS A 1 202 ? 23.177 -2.127 -27.491 1.00 97.62 202 CYS A N 1
ATOM 1495 C CA . CYS A 1 202 ? 23.187 -0.692 -27.197 1.00 97.62 202 CYS A CA 1
ATOM 1496 C C . CYS A 1 202 ? 24.030 -0.336 -25.964 1.00 97.62 202 CYS A C 1
ATOM 1498 O O . CYS A 1 202 ? 24.705 0.690 -25.990 1.00 97.62 202 CYS A O 1
ATOM 1500 N N . VAL A 1 203 ? 24.020 -1.192 -24.936 1.00 96.31 203 VAL A N 1
ATOM 1501 C CA . VAL A 1 203 ? 24.830 -1.046 -23.717 1.00 96.31 203 VAL A CA 1
ATOM 1502 C C . VAL A 1 203 ? 26.313 -1.107 -24.080 1.00 96.31 203 VAL A C 1
ATOM 1504 O O . VAL A 1 203 ? 27.058 -0.189 -23.766 1.00 96.31 203 VAL A O 1
ATOM 1507 N N . GLN A 1 204 ? 26.724 -2.128 -24.841 1.00 97.44 204 GLN A N 1
ATOM 1508 C CA . GLN A 1 204 ? 28.119 -2.296 -25.274 1.00 97.44 204 GLN A CA 1
ATOM 1509 C C . GLN A 1 204 ? 28.594 -1.202 -26.239 1.00 97.44 204 GLN A C 1
ATOM 1511 O O . GLN A 1 204 ? 29.768 -0.848 -26.255 1.00 97.44 204 GLN A O 1
ATOM 1516 N N . ALA A 1 205 ? 27.693 -0.666 -27.065 1.00 97.50 205 ALA A N 1
ATOM 1517 C CA . ALA A 1 205 ? 28.029 0.378 -28.027 1.00 97.50 205 ALA A CA 1
ATOM 1518 C C . ALA A 1 205 ? 28.118 1.784 -27.409 1.00 97.50 205 ALA A C 1
ATOM 1520 O O . ALA A 1 205 ? 28.557 2.706 -28.096 1.00 97.50 205 ALA A O 1
ATOM 1521 N N . CYS A 1 206 ? 27.660 1.990 -26.169 1.00 97.75 206 CYS A N 1
ATOM 1522 C CA . CYS A 1 206 ? 27.619 3.313 -25.552 1.00 97.75 206 CYS A CA 1
ATOM 1523 C C . CYS A 1 206 ? 29.002 3.708 -24.997 1.00 97.75 206 CYS A C 1
ATOM 1525 O O . CYS A 1 206 ? 29.444 3.109 -24.022 1.00 97.75 206 CYS A O 1
ATOM 1527 N N . PRO A 1 207 ? 29.676 4.738 -25.546 1.00 96.44 207 PRO A N 1
ATOM 1528 C CA . PRO A 1 207 ? 31.025 5.105 -25.1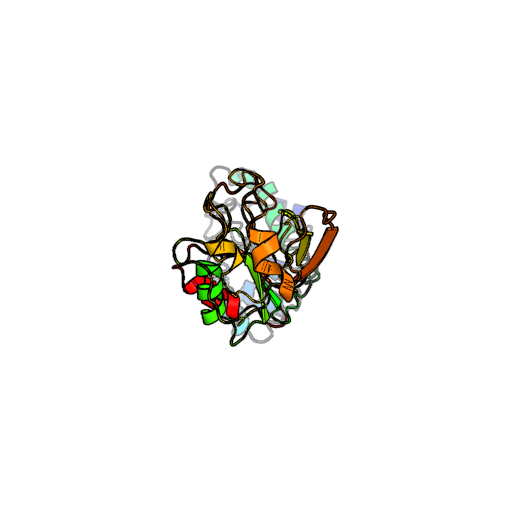01 1.00 96.44 207 PRO A CA 1
ATOM 1529 C C . PRO A 1 207 ? 31.068 5.706 -23.688 1.00 96.44 207 PRO A C 1
ATOM 1531 O O . PRO A 1 207 ? 32.089 5.610 -23.020 1.00 96.44 207 PRO A O 1
ATOM 1534 N N . GLU A 1 208 ? 29.964 6.302 -23.231 1.00 96.50 208 GLU A N 1
ATOM 1535 C CA . GLU A 1 208 ? 29.870 6.978 -21.927 1.00 96.50 208 GLU A CA 1
ATOM 1536 C C . GLU A 1 208 ? 29.259 6.091 -20.834 1.00 96.50 208 GLU A C 1
ATOM 1538 O O . GLU A 1 208 ? 29.000 6.564 -19.733 1.00 96.50 208 GLU A O 1
ATOM 1543 N N . ASN A 1 209 ? 28.952 4.822 -21.138 1.00 95.38 209 ASN A N 1
ATOM 1544 C CA . ASN A 1 209 ? 28.190 3.936 -20.248 1.00 95.38 209 ASN A CA 1
ATOM 1545 C C . ASN A 1 209 ? 26.855 4.547 -19.765 1.00 95.38 209 ASN A C 1
ATOM 1547 O O . ASN A 1 209 ? 26.377 4.249 -18.676 1.00 95.38 209 ASN A O 1
ATOM 1551 N N . ALA A 1 210 ? 26.225 5.383 -20.595 1.00 96.88 210 ALA A N 1
ATOM 1552 C CA . ALA A 1 210 ? 24.978 6.083 -20.280 1.00 96.88 210 ALA A CA 1
ATOM 1553 C C . ALA A 1 210 ? 23.719 5.196 -20.376 1.00 96.88 210 ALA A C 1
ATOM 1555 O O . ALA A 1 210 ? 22.608 5.713 -20.322 1.00 96.88 210 ALA A O 1
ATOM 1556 N N . ILE A 1 211 ? 23.861 3.886 -20.604 1.00 96.06 211 ILE A N 1
ATOM 1557 C CA . ILE A 1 211 ? 22.740 2.946 -20.750 1.00 96.06 211 ILE A CA 1
ATOM 1558 C C . ILE A 1 211 ? 22.979 1.769 -19.809 1.00 96.06 211 ILE A C 1
ATOM 1560 O O . ILE A 1 211 ? 23.931 1.012 -20.004 1.00 96.06 211 ILE A O 1
ATOM 1564 N N . GLY A 1 212 ? 22.113 1.616 -18.808 1.00 92.81 212 GLY A N 1
ATOM 1565 C CA . GLY A 1 212 ? 22.154 0.507 -17.858 1.00 92.81 212 GLY A CA 1
ATOM 1566 C C . GLY A 1 212 ? 21.433 -0.751 -18.354 1.00 92.81 212 GLY A C 1
ATOM 1567 O O . GLY A 1 212 ? 20.864 -0.797 -19.448 1.00 92.81 212 GLY A O 1
ATOM 1568 N N . LEU A 1 213 ? 21.425 -1.791 -17.513 1.00 93.88 213 LEU A N 1
ATOM 1569 C CA . LEU A 1 213 ? 20.671 -3.037 -17.746 1.00 93.88 213 LEU A CA 1
ATOM 1570 C C . LEU A 1 213 ? 19.158 -2.904 -17.474 1.00 93.88 213 LEU A C 1
ATOM 1572 O O . LEU A 1 213 ? 18.414 -3.874 -17.586 1.00 93.88 213 LEU A O 1
ATOM 1576 N N . ASP A 1 214 ? 18.696 -1.703 -17.142 1.00 94.50 214 ASP A N 1
ATOM 1577 C CA . ASP A 1 214 ? 17.303 -1.262 -17.240 1.00 94.50 214 ASP A CA 1
ATOM 1578 C C . ASP A 1 214 ? 16.919 -0.805 -18.655 1.00 94.50 214 ASP A C 1
ATOM 1580 O O . ASP A 1 214 ? 15.742 -0.584 -18.929 1.00 94.50 214 ASP A O 1
ATOM 1584 N N . TYR A 1 215 ? 17.892 -0.707 -19.569 1.00 95.06 215 TYR A N 1
ATOM 1585 C CA . TYR A 1 215 ? 17.709 -0.257 -20.950 1.00 95.06 215 TYR A CA 1
ATOM 1586 C C . TYR A 1 215 ? 17.053 1.115 -21.042 1.00 95.06 215 TYR A C 1
ATOM 1588 O O . TYR A 1 215 ? 16.194 1.342 -21.892 1.00 95.06 215 TYR A O 1
ATOM 1596 N N . GLN A 1 216 ? 17.464 2.031 -20.173 1.00 95.56 216 GLN A N 1
ATOM 1597 C CA . GLN A 1 216 ? 17.094 3.438 -20.232 1.00 95.56 216 GLN A CA 1
ATOM 1598 C C . GLN A 1 216 ? 18.360 4.274 -20.419 1.00 95.56 216 GLN A C 1
ATOM 1600 O O . GLN A 1 216 ? 19.417 3.953 -19.878 1.00 95.56 216 GLN A O 1
ATOM 1605 N N . ILE A 1 217 ? 18.271 5.320 -21.243 1.00 96.44 217 ILE A N 1
ATOM 1606 C CA . ILE A 1 217 ? 19.385 6.255 -21.453 1.00 96.44 217 ILE A CA 1
ATOM 1607 C C . ILE A 1 217 ? 19.379 7.307 -20.345 1.00 96.44 217 ILE A C 1
ATOM 1609 O O . ILE A 1 217 ? 18.388 8.024 -20.201 1.00 96.44 217 ILE A O 1
ATOM 1613 N N . ASP A 1 218 ? 20.494 7.447 -19.631 1.00 95.31 218 ASP A N 1
ATOM 1614 C CA . ASP A 1 218 ? 20.764 8.605 -18.785 1.00 95.31 218 ASP A CA 1
ATOM 1615 C C . ASP A 1 218 ? 21.190 9.788 -19.663 1.00 95.31 218 ASP A C 1
ATOM 1617 O O . ASP A 1 218 ? 22.293 9.842 -20.219 1.00 95.31 218 ASP A O 1
ATOM 1621 N N . MET A 1 219 ? 20.288 10.756 -19.802 1.00 94.38 219 MET A N 1
ATOM 1622 C CA . MET A 1 219 ? 20.512 11.941 -20.628 1.00 94.38 219 MET A CA 1
ATOM 1623 C C . MET A 1 219 ? 21.555 12.901 -20.042 1.00 94.38 219 MET A C 1
ATOM 1625 O O . MET A 1 219 ? 22.071 13.728 -20.790 1.00 94.38 219 MET A O 1
ATOM 1629 N N . ASN A 1 220 ? 21.914 12.777 -18.760 1.00 95.12 220 ASN A N 1
ATOM 1630 C CA . ASN A 1 220 ? 22.990 13.567 -18.155 1.00 95.12 220 ASN A CA 1
ATOM 1631 C C . ASN A 1 220 ? 24.381 13.028 -18.523 1.00 95.12 220 ASN A C 1
ATOM 1633 O O . ASN A 1 220 ? 25.344 13.791 -18.540 1.00 95.12 220 ASN A O 1
ATOM 1637 N N . LEU A 1 221 ? 24.484 11.731 -18.833 1.00 96.12 221 LEU A N 1
ATOM 1638 C CA . LEU A 1 221 ? 25.727 11.078 -19.261 1.00 96.12 221 LEU A CA 1
ATOM 1639 C C . LEU A 1 221 ? 25.836 10.957 -20.790 1.00 96.12 221 LEU A C 1
ATOM 1641 O O . LEU A 1 221 ? 26.923 10.786 -21.336 1.00 96.12 221 LEU A O 1
ATOM 1645 N N . CYS A 1 222 ? 24.717 11.023 -21.513 1.00 96.81 222 CYS A N 1
ATOM 1646 C CA . CYS A 1 222 ? 24.695 10.814 -22.958 1.00 96.81 222 CYS A CA 1
ATOM 1647 C C . CYS A 1 222 ? 25.409 11.940 -23.734 1.00 96.81 222 CYS A C 1
ATOM 1649 O O . CYS A 1 222 ? 24.872 13.029 -23.915 1.00 96.81 222 CYS A O 1
ATOM 1651 N N . ASN A 1 223 ? 26.564 11.635 -24.333 1.00 95.62 223 ASN A N 1
ATOM 1652 C CA . ASN A 1 223 ? 27.317 12.564 -25.197 1.00 95.62 223 ASN A CA 1
ATOM 1653 C C . ASN A 1 223 ? 26.766 12.729 -26.625 1.00 95.62 223 ASN A C 1
ATOM 1655 O O . ASN A 1 223 ? 27.426 13.299 -27.492 1.00 95.62 223 ASN A O 1
ATOM 1659 N N . ALA A 1 224 ? 25.599 12.162 -26.911 1.00 94.69 224 ALA A N 1
ATOM 1660 C CA . ALA A 1 224 ? 25.008 12.209 -28.234 1.00 94.69 224 ALA A CA 1
ATOM 1661 C C . ALA A 1 224 ? 25.824 11.574 -29.387 1.00 94.69 224 ALA A C 1
ATOM 1663 O O . ALA A 1 224 ? 25.688 11.983 -30.537 1.00 94.69 224 ALA A O 1
ATOM 1664 N N . SER A 1 225 ? 26.582 10.501 -29.134 1.00 96.25 225 SER A N 1
ATOM 1665 C CA . SER A 1 225 ? 27.274 9.727 -30.193 1.00 96.25 225 SER A CA 1
ATOM 1666 C C . SER A 1 225 ? 26.348 8.922 -31.119 1.00 96.25 225 SER A C 1
ATOM 1668 O O . SER A 1 225 ? 26.704 8.639 -32.260 1.00 96.25 225 SER A O 1
ATOM 1670 N N . ARG A 1 226 ? 25.162 8.521 -30.629 1.00 96.81 226 ARG A N 1
ATOM 1671 C CA . ARG A 1 226 ? 24.140 7.707 -31.336 1.00 96.81 226 ARG A CA 1
ATOM 1672 C C . ARG A 1 226 ? 24.644 6.324 -31.785 1.00 96.81 226 ARG A C 1
ATOM 1674 O O . ARG A 1 226 ? 23.977 5.645 -32.564 1.00 96.81 226 ARG A O 1
ATOM 1681 N N . ALA A 1 227 ? 25.753 5.841 -31.224 1.00 97.69 227 ALA A N 1
ATOM 1682 C CA . ALA A 1 227 ? 26.250 4.485 -31.464 1.00 97.69 227 ALA A CA 1
ATOM 1683 C C . ALA A 1 227 ? 25.209 3.406 -31.094 1.00 97.69 227 ALA A C 1
ATOM 1685 O O . ALA A 1 227 ? 25.042 2.424 -31.819 1.00 97.69 227 ALA A O 1
ATOM 1686 N N . CYS A 1 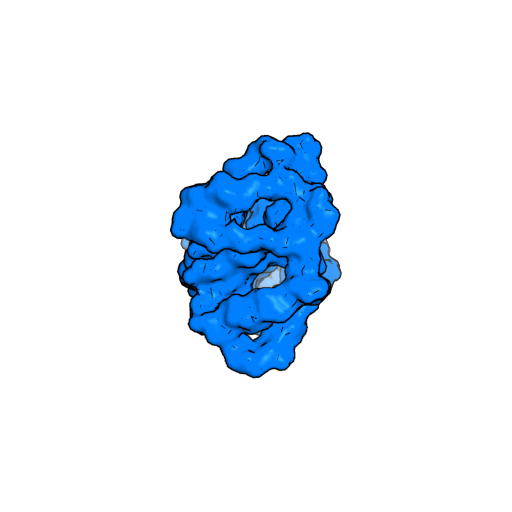228 ? 24.435 3.638 -30.028 1.00 97.88 228 CYS A N 1
ATOM 1687 C CA . CYS A 1 228 ? 23.335 2.770 -29.610 1.00 97.88 228 CYS A CA 1
ATOM 1688 C C . CYS A 1 228 ? 22.224 2.636 -30.668 1.00 97.88 228 CYS A C 1
ATOM 1690 O O . CYS A 1 228 ? 21.689 1.543 -30.836 1.00 97.88 228 CYS A O 1
ATOM 1692 N N . VAL A 1 229 ? 21.918 3.700 -31.423 1.00 97.75 229 VAL A N 1
ATOM 1693 C CA . VAL A 1 229 ? 20.903 3.679 -32.493 1.00 97.75 229 VAL A CA 1
ATOM 1694 C C . VAL A 1 229 ? 21.344 2.739 -33.611 1.00 97.75 229 VAL A C 1
ATOM 1696 O O . VAL A 1 229 ? 20.587 1.861 -34.017 1.00 97.75 229 VAL A O 1
ATOM 1699 N N . LYS A 1 230 ? 22.606 2.855 -34.050 1.00 97.31 230 LYS A N 1
ATOM 1700 C CA . LYS A 1 230 ? 23.188 1.949 -35.050 1.00 97.31 230 LYS A CA 1
ATOM 1701 C C . LYS A 1 230 ? 23.184 0.497 -34.562 1.00 97.31 230 LYS A C 1
ATOM 1703 O O . LYS A 1 230 ? 22.845 -0.400 -35.326 1.00 97.31 230 LYS A O 1
ATOM 1708 N N . ALA A 1 231 ? 23.517 0.265 -33.292 1.00 97.81 231 ALA A N 1
ATOM 1709 C CA . ALA A 1 231 ? 23.506 -1.070 -32.696 1.00 97.81 231 ALA A CA 1
ATOM 1710 C C . ALA A 1 231 ? 22.091 -1.676 -32.572 1.00 97.81 231 ALA A C 1
ATOM 1712 O O . ALA A 1 231 ? 21.948 -2.896 -32.569 1.00 97.81 231 ALA A O 1
ATOM 1713 N N . CYS A 1 232 ? 21.045 -0.847 -32.487 1.00 98.06 232 CYS A N 1
ATOM 1714 C CA . CYS A 1 232 ? 19.655 -1.280 -32.328 1.00 98.06 232 CYS A CA 1
ATOM 1715 C C . CYS A 1 232 ? 18.856 -1.316 -33.647 1.00 98.06 232 CYS A C 1
ATOM 1717 O O . CYS A 1 232 ? 17.640 -1.489 -33.622 1.00 98.06 232 CYS A O 1
ATOM 1719 N N . GLN A 1 233 ? 19.512 -1.184 -34.806 1.00 96.00 233 GLN A N 1
ATOM 1720 C CA . GLN A 1 233 ? 18.847 -1.026 -36.107 1.00 96.00 233 GLN A CA 1
ATOM 1721 C C . GLN A 1 233 ? 17.794 -2.107 -36.408 1.00 96.00 233 GLN A C 1
ATOM 1723 O O . GLN A 1 233 ? 16.724 -1.784 -36.914 1.00 96.00 233 GLN A O 1
ATOM 1728 N N . SER A 1 234 ? 18.071 -3.373 -36.082 1.00 96.19 234 SER A N 1
ATOM 1729 C CA . SER A 1 234 ? 17.146 -4.479 -36.372 1.00 96.19 234 SER A CA 1
ATOM 1730 C C . SER A 1 234 ? 15.892 -4.474 -35.500 1.00 96.19 234 SER A C 1
ATOM 1732 O O . SER A 1 234 ? 14.835 -4.885 -35.963 1.00 96.19 234 SER A O 1
ATOM 1734 N N . ALA A 1 235 ? 16.007 -4.045 -34.239 1.00 95.81 235 ALA A N 1
ATOM 1735 C CA . ALA A 1 235 ? 14.865 -3.966 -33.328 1.00 95.81 235 ALA A CA 1
ATOM 1736 C C . ALA A 1 235 ? 14.109 -2.636 -33.473 1.00 95.81 235 ALA A C 1
ATOM 1738 O O . ALA A 1 235 ? 12.917 -2.580 -33.197 1.00 95.81 235 ALA A O 1
ATOM 1739 N N . GLY A 1 236 ? 14.798 -1.564 -33.884 1.00 96.50 236 GLY A N 1
ATOM 1740 C CA . GLY A 1 236 ? 14.203 -0.237 -34.044 1.00 96.50 236 GLY A CA 1
ATOM 1741 C C . GLY A 1 236 ? 13.706 0.376 -32.732 1.00 96.50 236 GLY A C 1
ATOM 1742 O O . GLY A 1 236 ? 12.833 1.233 -32.753 1.00 96.50 236 GLY A O 1
ATOM 1743 N N . ALA A 1 237 ? 14.234 -0.065 -31.587 1.00 97.44 237 ALA A N 1
ATOM 1744 C CA . ALA A 1 237 ? 13.708 0.312 -30.276 1.00 97.44 237 ALA A CA 1
ATOM 1745 C C . ALA A 1 237 ? 14.222 1.663 -29.751 1.00 97.44 237 ALA A C 1
ATOM 1747 O O . ALA A 1 237 ? 13.756 2.104 -28.707 1.00 97.44 237 ALA A O 1
ATOM 1748 N N . ILE A 1 238 ? 15.195 2.297 -30.418 1.00 97.94 238 ILE A N 1
ATOM 1749 C CA . ILE A 1 238 ? 15.828 3.542 -29.952 1.00 97.94 238 ILE A CA 1
ATOM 1750 C C . ILE A 1 238 ? 15.547 4.672 -30.936 1.00 97.94 238 ILE A C 1
ATOM 1752 O O . ILE A 1 238 ? 16.065 4.655 -32.053 1.00 97.94 238 ILE A O 1
ATOM 1756 N N . ASP A 1 239 ? 14.803 5.679 -30.486 1.00 96.31 239 ASP A N 1
ATOM 1757 C CA . ASP A 1 239 ? 14.509 6.893 -31.243 1.00 96.31 239 ASP A CA 1
ATOM 1758 C C . ASP A 1 239 ? 14.638 8.139 -30.353 1.00 96.31 239 ASP A C 1
ATOM 1760 O O . ASP A 1 239 ? 13.853 8.364 -29.438 1.00 96.31 239 ASP A O 1
ATOM 1764 N N . PHE A 1 240 ? 15.637 8.981 -30.634 1.00 95.69 240 PHE A N 1
ATOM 1765 C CA . PHE A 1 240 ? 15.860 10.240 -29.910 1.00 95.69 240 PHE A CA 1
ATOM 1766 C C . PHE A 1 240 ? 14.882 11.356 -30.302 1.00 95.69 240 PHE A C 1
ATOM 1768 O O . PHE A 1 240 ? 14.838 12.375 -29.619 1.00 95.69 240 PHE A O 1
ATOM 1775 N N . ASN A 1 241 ? 14.119 11.185 -31.385 1.00 94.00 241 ASN A N 1
ATOM 1776 C CA . ASN A 1 241 ? 13.070 12.120 -31.795 1.00 94.00 241 ASN A CA 1
ATOM 1777 C C . ASN A 1 241 ? 11.694 11.716 -31.256 1.00 94.00 241 ASN A C 1
ATOM 1779 O O . ASN A 1 241 ? 10.698 12.381 -31.551 1.00 94.00 241 ASN A O 1
ATOM 1783 N N . ARG A 1 242 ? 11.632 10.635 -30.472 1.00 90.38 242 ARG A N 1
ATOM 1784 C CA . ARG A 1 242 ? 10.410 10.177 -29.829 1.00 90.38 242 ARG A CA 1
ATOM 1785 C C . ARG A 1 242 ? 9.842 11.293 -28.957 1.00 90.38 242 ARG A C 1
ATOM 1787 O O . ARG A 1 242 ? 10.496 11.777 -28.036 1.00 90.38 242 ARG A O 1
ATOM 1794 N N . VAL A 1 243 ? 8.608 11.690 -29.250 1.00 90.81 243 VAL A N 1
ATOM 1795 C CA . VAL A 1 243 ? 7.887 12.675 -28.442 1.00 90.81 243 VAL A CA 1
ATOM 1796 C C . VAL A 1 243 ? 7.428 11.990 -27.154 1.00 90.81 243 VAL A C 1
ATOM 1798 O O . VAL A 1 243 ? 6.802 10.932 -27.250 1.00 90.81 243 VAL A O 1
ATOM 1801 N N . PRO A 1 244 ? 7.712 12.560 -25.968 1.00 90.88 244 PRO A N 1
ATOM 1802 C CA . PRO A 1 244 ? 7.221 12.012 -24.715 1.00 90.88 244 PRO A CA 1
ATOM 1803 C C . PRO A 1 244 ? 5.698 11.886 -24.719 1.00 90.88 244 PRO A C 1
ATOM 1805 O O . PRO A 1 244 ? 4.995 12.839 -25.060 1.00 90.88 244 PRO A O 1
ATOM 1808 N N . THR A 1 245 ? 5.191 10.726 -24.317 1.00 93.38 245 THR A N 1
ATOM 1809 C CA . THR A 1 245 ? 3.750 10.475 -24.206 1.00 93.38 245 THR A CA 1
ATOM 1810 C C . THR A 1 245 ? 3.367 10.239 -22.758 1.00 93.38 245 THR A C 1
ATOM 1812 O O . THR A 1 245 ? 4.068 9.533 -22.036 1.00 93.38 245 THR A O 1
ATOM 1815 N N . GLU A 1 246 ? 2.242 10.805 -22.332 1.00 96.12 246 GLU A N 1
ATOM 1816 C CA . GLU A 1 246 ? 1.682 10.515 -21.016 1.00 96.12 246 GLU A CA 1
ATOM 1817 C C . GLU A 1 246 ? 0.875 9.215 -21.073 1.00 96.12 246 GLU A C 1
ATOM 1819 O O . GLU A 1 246 ? 0.045 9.024 -21.964 1.00 96.12 246 GLU A O 1
ATOM 1824 N N . ALA A 1 247 ? 1.135 8.324 -20.124 1.00 95.44 247 ALA A N 1
ATOM 1825 C CA . ALA A 1 247 ? 0.433 7.066 -19.947 1.00 95.44 247 ALA A CA 1
ATOM 1826 C C . ALA A 1 247 ? -0.119 6.983 -18.523 1.00 95.44 247 ALA A C 1
ATOM 1828 O O . ALA A 1 247 ? 0.426 7.578 -17.587 1.00 95.44 247 ALA A O 1
ATOM 1829 N N . SER A 1 248 ? -1.217 6.248 -18.359 1.00 96.88 248 SER A N 1
ATOM 1830 C CA . SER A 1 248 ? -1.828 6.025 -17.056 1.00 96.88 248 SER A CA 1
ATOM 1831 C C . SER A 1 248 ? -2.388 4.618 -16.946 1.00 96.88 248 SER A C 1
ATOM 1833 O O . SER A 1 248 ? -2.927 4.079 -17.912 1.00 96.88 248 SER A O 1
ATOM 1835 N N . GLU A 1 249 ? -2.271 4.041 -15.756 1.00 97.56 249 GLU A N 1
ATOM 1836 C CA . GLU A 1 249 ? -2.768 2.709 -15.447 1.00 97.56 249 GLU A CA 1
ATOM 1837 C C . GLU A 1 249 ? -3.267 2.632 -14.000 1.00 97.56 249 GLU A C 1
ATOM 1839 O O . GLU A 1 249 ? -2.859 3.419 -13.137 1.00 97.56 249 GLU A O 1
ATOM 1844 N N . LYS A 1 250 ? -4.178 1.681 -13.760 1.00 97.94 250 LYS A N 1
ATOM 1845 C CA . LYS A 1 250 ? -4.764 1.404 -12.452 1.00 97.94 250 LYS A CA 1
ATOM 1846 C C . LYS A 1 250 ? -4.167 0.162 -11.811 1.00 97.94 250 LYS A C 1
ATOM 1848 O O . LYS A 1 250 ? -3.994 -0.857 -12.479 1.00 97.94 250 LYS A O 1
ATOM 1853 N N . PHE A 1 251 ? -3.946 0.246 -10.507 1.00 98.31 251 PHE A N 1
ATOM 1854 C CA . PHE A 1 251 ? -3.437 -0.840 -9.679 1.00 98.31 251 PHE A CA 1
ATOM 1855 C C . PHE A 1 251 ? -4.245 -0.955 -8.391 1.00 98.31 251 PHE A C 1
ATOM 1857 O O . PHE A 1 251 ? -4.817 0.024 -7.912 1.00 98.31 251 PHE A O 1
ATOM 1864 N N . ASP A 1 252 ? -4.247 -2.142 -7.801 1.00 98.19 252 ASP A N 1
ATOM 1865 C CA . ASP A 1 252 ? -4.898 -2.375 -6.514 1.00 98.19 252 ASP A CA 1
ATOM 1866 C C . ASP A 1 252 ? -3.939 -2.096 -5.358 1.00 98.19 252 ASP A C 1
ATOM 1868 O O . ASP A 1 252 ? -4.352 -1.654 -4.284 1.00 98.19 252 ASP A O 1
ATOM 1872 N N . LEU A 1 253 ? -2.652 -2.353 -5.598 1.00 98.31 253 LEU A N 1
ATOM 1873 C CA . LEU A 1 253 ? -1.586 -2.328 -4.611 1.00 98.31 253 LEU A CA 1
ATOM 1874 C C . LEU A 1 253 ? -0.344 -1.647 -5.178 1.00 98.31 253 LEU A C 1
ATOM 1876 O O . LEU A 1 253 ? -0.034 -1.768 -6.365 1.00 98.31 253 LEU A O 1
ATOM 1880 N N . ILE A 1 254 ? 0.407 -0.992 -4.297 1.00 98.19 254 ILE A N 1
ATOM 1881 C CA . ILE A 1 254 ? 1.683 -0.356 -4.622 1.00 98.19 254 ILE A CA 1
ATOM 1882 C C . ILE A 1 254 ? 2.737 -0.831 -3.621 1.00 98.19 254 ILE A C 1
ATOM 1884 O O . ILE A 1 254 ? 2.576 -0.647 -2.414 1.00 98.19 254 ILE A O 1
ATOM 1888 N N . LEU A 1 255 ? 3.839 -1.383 -4.122 1.00 97.75 255 LEU A N 1
ATOM 1889 C CA . LEU A 1 255 ? 5.035 -1.689 -3.344 1.00 97.75 255 LEU A CA 1
ATOM 1890 C C . LEU A 1 255 ? 6.169 -0.761 -3.786 1.00 97.75 255 LEU A C 1
ATOM 1892 O O . LEU A 1 255 ? 6.682 -0.854 -4.898 1.00 97.75 255 LEU A O 1
ATOM 1896 N N . ASP A 1 256 ? 6.562 0.149 -2.910 1.00 96.25 256 ASP A N 1
ATOM 1897 C CA . ASP A 1 256 ? 7.518 1.210 -3.196 1.00 96.25 256 ASP A CA 1
ATOM 1898 C C . ASP A 1 256 ? 8.859 0.925 -2.498 1.00 96.25 256 ASP A C 1
ATOM 1900 O O . ASP A 1 256 ? 8.976 0.969 -1.271 1.00 96.25 256 ASP A O 1
ATOM 1904 N N . LEU A 1 257 ? 9.876 0.621 -3.306 1.00 95.56 257 LEU A N 1
ATOM 1905 C CA . LEU A 1 257 ? 11.251 0.313 -2.899 1.00 95.56 257 LEU A CA 1
ATOM 1906 C C . LEU A 1 257 ? 12.176 1.526 -3.060 1.00 95.56 257 LEU A C 1
ATOM 1908 O O . LEU A 1 257 ? 13.390 1.428 -2.875 1.00 95.56 257 LEU A O 1
ATOM 1912 N N . ARG A 1 258 ? 11.630 2.684 -3.446 1.00 92.75 258 ARG A N 1
ATOM 1913 C CA . ARG A 1 258 ? 12.419 3.899 -3.647 1.00 92.75 258 ARG A CA 1
ATOM 1914 C C . ARG A 1 258 ? 12.960 4.376 -2.309 1.00 92.75 258 ARG A C 1
ATOM 1916 O O . ARG A 1 258 ? 12.226 4.423 -1.311 1.00 92.75 258 ARG A O 1
ATOM 1923 N N . SER A 1 259 ? 14.228 4.775 -2.308 1.00 86.19 259 SER A N 1
ATOM 1924 C CA . SER A 1 259 ? 14.921 5.258 -1.118 1.00 86.19 259 SER A CA 1
ATOM 1925 C C . SER A 1 259 ? 14.231 6.486 -0.518 1.00 86.19 259 SER A C 1
ATOM 1927 O O . SER A 1 259 ? 13.570 7.275 -1.207 1.00 86.19 259 SER A O 1
ATOM 1929 N N . ALA A 1 260 ? 14.385 6.656 0.795 1.00 76.81 260 ALA A N 1
ATOM 1930 C CA . ALA A 1 260 ? 13.904 7.847 1.480 1.00 76.81 260 ALA A CA 1
ATOM 1931 C C . ALA A 1 260 ? 14.535 9.105 0.857 1.00 76.81 260 ALA A C 1
ATOM 1933 O O . ALA A 1 260 ? 15.738 9.146 0.613 1.00 76.81 260 ALA A O 1
ATOM 1934 N N . GLY A 1 261 ? 13.716 10.125 0.591 1.00 70.69 261 GLY A N 1
ATOM 1935 C CA . GLY A 1 261 ? 14.169 11.367 -0.045 1.00 70.69 261 GLY A CA 1
ATOM 1936 C C . GLY A 1 261 ? 14.195 11.345 -1.578 1.00 70.69 261 GLY A C 1
ATOM 1937 O O . GLY A 1 261 ? 14.572 12.352 -2.172 1.00 70.69 261 GLY A O 1
ATOM 1938 N N . THR A 1 262 ? 13.759 10.254 -2.222 1.00 80.06 262 THR A N 1
ATOM 1939 C CA . THR A 1 262 ? 13.513 10.245 -3.674 1.00 80.06 262 THR A CA 1
ATOM 1940 C C . THR A 1 262 ? 12.532 11.359 -4.046 1.00 80.06 262 THR A C 1
ATOM 1942 O O . THR A 1 262 ? 11.486 11.523 -3.414 1.00 80.06 262 THR A O 1
ATOM 1945 N N . THR A 1 263 ? 12.869 12.138 -5.071 1.00 76.19 263 THR A N 1
ATOM 1946 C CA . THR A 1 263 ? 12.004 13.197 -5.593 1.00 76.19 263 THR A CA 1
ATOM 1947 C C . THR A 1 263 ? 10.897 12.607 -6.471 1.00 76.19 263 THR A C 1
ATOM 1949 O O . THR A 1 263 ? 11.090 11.618 -7.176 1.00 76.19 263 THR A O 1
ATOM 1952 N N . GLY A 1 264 ? 9.712 13.216 -6.425 1.00 83.94 264 GLY A N 1
ATOM 1953 C CA . GLY A 1 264 ? 8.560 12.828 -7.244 1.00 83.94 264 GLY A CA 1
ATOM 1954 C C . GLY A 1 264 ? 7.320 12.432 -6.431 1.00 83.94 264 GLY A C 1
ATOM 1955 O O . GLY A 1 264 ? 7.314 12.549 -5.203 1.00 83.94 264 GLY A O 1
ATOM 1956 N N . PRO A 1 265 ? 6.245 11.991 -7.110 1.00 91.00 265 PRO A N 1
ATOM 1957 C CA . PRO A 1 265 ? 4.982 11.636 -6.468 1.00 91.00 265 PRO A CA 1
ATOM 1958 C C . PRO A 1 265 ? 5.134 10.522 -5.424 1.00 91.00 265 PRO A C 1
ATOM 1960 O O . PRO A 1 265 ? 5.683 9.450 -5.703 1.00 91.00 265 PRO A O 1
ATOM 1963 N N . GLN A 1 266 ? 4.636 10.787 -4.216 1.00 88.81 266 GLN A N 1
ATOM 1964 C CA . GLN A 1 266 ? 4.616 9.865 -3.080 1.00 88.81 266 GLN A CA 1
ATOM 1965 C C . GLN A 1 266 ? 3.569 10.304 -2.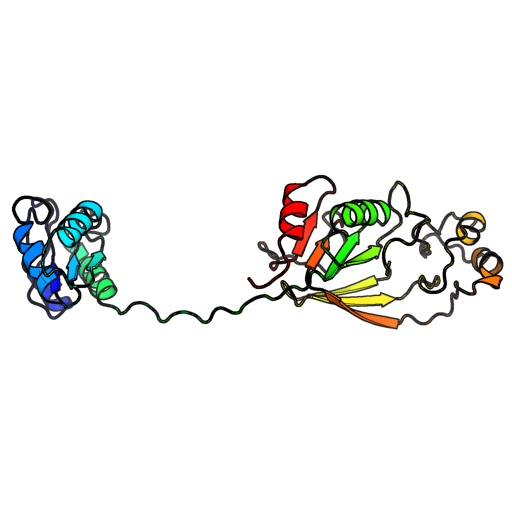049 1.00 88.81 266 GLN A C 1
ATOM 1967 O O . GLN A 1 266 ? 3.155 11.466 -2.026 1.00 88.81 266 GLN A O 1
ATOM 1972 N N . PHE A 1 267 ? 3.174 9.392 -1.162 1.00 90.62 267 PHE A N 1
ATOM 1973 C CA . PHE A 1 267 ? 2.304 9.710 -0.033 1.00 90.62 267 PHE A CA 1
ATOM 1974 C C . PHE A 1 267 ? 3.142 10.253 1.134 1.00 90.62 267 PHE A C 1
ATOM 1976 O O . PHE A 1 267 ? 3.948 9.532 1.710 1.00 90.62 267 PHE A O 1
ATOM 1983 N N . LEU A 1 268 ? 2.962 11.536 1.467 1.00 84.81 268 LEU A N 1
ATOM 1984 C CA . LEU A 1 268 ? 3.712 12.238 2.528 1.00 84.81 268 LEU A CA 1
ATOM 1985 C C . LEU A 1 268 ? 3.006 12.247 3.894 1.00 84.81 268 LEU A C 1
ATOM 1987 O O . LEU A 1 268 ? 3.541 12.756 4.876 1.00 84.81 268 LEU A O 1
ATOM 1991 N N . GLN A 1 269 ? 1.780 11.737 3.952 1.00 86.06 269 GLN A N 1
ATOM 1992 C CA . GLN A 1 269 ? 0.978 11.674 5.170 1.00 86.06 269 GLN A CA 1
ATOM 1993 C C . GLN A 1 269 ? 1.533 10.645 6.167 1.00 86.06 269 GLN A C 1
ATOM 1995 O O . GLN A 1 269 ? 2.068 9.617 5.762 1.00 86.06 269 GLN A O 1
ATOM 2000 N N . HIS A 1 270 ? 1.351 10.900 7.471 1.00 83.81 270 HIS A N 1
ATOM 2001 C CA . HIS A 1 270 ? 1.819 10.008 8.547 1.00 83.81 270 HIS A CA 1
ATOM 2002 C C . HIS A 1 270 ? 1.288 8.574 8.400 1.00 83.81 270 HIS A C 1
ATOM 2004 O O . HIS A 1 270 ? 1.997 7.616 8.690 1.00 83.81 270 HIS A O 1
ATOM 2010 N N . ALA A 1 271 ? 0.039 8.430 7.951 1.00 88.31 271 ALA A N 1
ATOM 2011 C CA . ALA A 1 271 ? -0.570 7.144 7.638 1.00 88.31 271 ALA A CA 1
ATOM 2012 C C . ALA A 1 271 ? -0.858 7.085 6.128 1.00 88.31 271 ALA A C 1
ATOM 2014 O O . ALA A 1 271 ? -1.821 7.723 5.693 1.00 88.31 271 ALA A O 1
ATOM 2015 N N . PRO A 1 272 ? -0.041 6.397 5.306 1.00 92.00 272 PRO A N 1
ATOM 2016 C CA . PRO A 1 272 ? -0.327 6.232 3.881 1.00 92.00 272 PRO A CA 1
ATOM 2017 C C . PRO A 1 272 ? -1.652 5.479 3.670 1.00 92.00 272 PRO A C 1
ATOM 2019 O O . PRO A 1 272 ? -2.137 4.820 4.593 1.00 92.00 272 PRO A O 1
ATOM 2022 N N . PRO A 1 273 ? -2.274 5.595 2.483 1.00 93.31 273 PRO A N 1
ATOM 2023 C CA . PRO A 1 273 ? -3.490 4.845 2.200 1.00 93.31 273 PRO A CA 1
ATOM 2024 C C . PRO A 1 273 ? -3.231 3.338 2.306 1.00 93.31 273 PRO A C 1
ATOM 2026 O O . PRO A 1 273 ? -2.142 2.857 1.985 1.00 93.31 273 PRO A O 1
ATOM 2029 N N . GLN A 1 274 ? -4.250 2.585 2.725 1.00 93.19 274 GLN A N 1
ATOM 2030 C CA . GLN A 1 274 ? -4.194 1.124 2.715 1.00 93.19 274 GLN A CA 1
ATOM 2031 C C . GLN A 1 274 ? -3.843 0.624 1.305 1.00 93.19 274 GLN A C 1
ATOM 2033 O O . GLN A 1 274 ? -4.253 1.232 0.317 1.00 93.19 274 GLN A O 1
ATOM 2038 N N . GLY A 1 275 ? -3.067 -0.458 1.207 1.00 94.75 275 GLY A N 1
ATOM 2039 C CA . GLY A 1 275 ? -2.597 -0.999 -0.074 1.00 94.75 275 GLY A CA 1
ATOM 2040 C C . GLY A 1 275 ? -1.307 -0.360 -0.611 1.00 94.75 275 GLY A C 1
ATOM 2041 O O . GLY A 1 275 ? -0.731 -0.888 -1.560 1.00 94.75 275 GLY A O 1
ATOM 2042 N N . TYR A 1 276 ? -0.822 0.730 -0.002 1.00 96.44 276 TYR A N 1
ATOM 2043 C CA . TYR A 1 276 ? 0.503 1.292 -0.275 1.00 96.44 276 TYR A CA 1
ATOM 2044 C C . TYR A 1 276 ? 1.517 0.826 0.773 1.00 96.44 276 TYR A C 1
ATOM 2046 O O . TYR A 1 276 ? 1.357 1.081 1.968 1.00 96.44 276 TYR A O 1
ATOM 2054 N N . PHE A 1 277 ? 2.595 0.197 0.315 1.00 95.31 277 PHE A N 1
ATOM 2055 C CA . PHE A 1 277 ? 3.637 -0.368 1.162 1.00 95.31 277 PHE A CA 1
ATOM 2056 C C . PHE A 1 277 ? 5.000 0.196 0.789 1.00 95.31 277 PHE A C 1
ATOM 2058 O O . PHE A 1 277 ? 5.368 0.246 -0.383 1.00 95.31 277 PHE A O 1
ATOM 2065 N N . LYS A 1 278 ? 5.782 0.576 1.800 1.00 93.69 278 LYS A N 1
ATOM 2066 C CA . LYS A 1 278 ? 7.211 0.858 1.648 1.00 93.69 278 LYS A CA 1
ATOM 2067 C C . LYS A 1 278 ? 7.993 -0.384 2.036 1.00 93.69 278 LYS A C 1
ATOM 2069 O O . LYS A 1 278 ? 7.746 -0.948 3.097 1.00 93.69 278 LYS A O 1
ATOM 2074 N N . TRP A 1 279 ? 8.953 -0.781 1.209 1.00 93.75 279 TRP A N 1
ATOM 2075 C CA . TRP A 1 279 ? 9.767 -1.960 1.482 1.00 93.75 279 TRP A CA 1
ATOM 2076 C C . TRP A 1 279 ? 11.250 -1.673 1.294 1.00 93.75 279 TRP A C 1
ATOM 2078 O O . TRP A 1 279 ? 11.671 -1.133 0.278 1.00 93.75 279 TRP A O 1
ATOM 2088 N N . ASN A 1 280 ? 12.052 -2.044 2.290 1.00 87.75 280 ASN A N 1
ATOM 2089 C CA . ASN A 1 280 ? 13.498 -1.808 2.311 1.00 87.75 280 ASN A CA 1
ATOM 2090 C C . ASN A 1 280 ? 14.316 -2.958 1.691 1.00 87.75 280 ASN A C 1
ATOM 2092 O O . ASN A 1 280 ? 15.537 -2.979 1.826 1.00 87.75 280 ASN A O 1
ATOM 2096 N N . GLY A 1 281 ? 13.650 -3.945 1.083 1.00 86.38 281 GLY A N 1
ATOM 2097 C CA . GLY A 1 281 ? 14.287 -5.126 0.500 1.00 86.38 281 GLY A CA 1
ATOM 2098 C C . GLY A 1 281 ? 14.530 -6.290 1.469 1.00 86.38 281 GLY A C 1
ATOM 2099 O O . GLY A 1 281 ? 15.047 -7.320 1.043 1.00 86.38 281 GLY A O 1
ATOM 2100 N N . GLN A 1 282 ? 14.189 -6.152 2.756 1.00 87.75 282 GLN A N 1
ATOM 2101 C CA . GLN A 1 282 ? 14.475 -7.165 3.787 1.00 87.75 282 GLN A CA 1
ATOM 2102 C C . GLN A 1 282 ? 13.262 -7.539 4.650 1.00 87.75 282 GLN A C 1
ATOM 2104 O O . GLN A 1 282 ? 13.224 -8.632 5.212 1.00 87.75 282 GLN A O 1
ATOM 2109 N N . ASP A 1 283 ? 12.272 -6.655 4.767 1.00 90.25 283 ASP A N 1
ATOM 2110 C CA . ASP A 1 283 ? 11.141 -6.832 5.679 1.00 90.25 283 ASP A CA 1
ATOM 2111 C C . ASP A 1 283 ? 10.094 -7.838 5.158 1.00 90.25 283 ASP A C 1
ATOM 2113 O O . ASP A 1 283 ? 9.189 -7.493 4.398 1.00 90.25 283 ASP A O 1
ATOM 2117 N N . LEU A 1 284 ? 10.233 -9.109 5.538 1.00 90.81 284 LEU A N 1
ATOM 2118 C CA . LEU A 1 284 ? 9.307 -10.180 5.147 1.00 90.81 284 LEU A CA 1
ATOM 2119 C C . LEU A 1 284 ? 7.856 -9.964 5.625 1.00 90.81 284 LEU A C 1
ATOM 2121 O O . LEU A 1 284 ? 6.956 -10.212 4.821 1.00 90.81 284 LEU A O 1
ATOM 2125 N N . PRO A 1 285 ? 7.585 -9.500 6.864 1.00 93.69 285 PRO A N 1
ATOM 2126 C CA . PRO A 1 285 ? 6.233 -9.150 7.302 1.00 93.69 285 PRO A CA 1
ATOM 2127 C C . PRO A 1 285 ? 5.461 -8.253 6.329 1.00 93.69 285 PRO A C 1
ATOM 2129 O O . PRO A 1 285 ? 4.306 -8.554 6.032 1.00 93.69 285 PRO A O 1
ATOM 2132 N N . THR A 1 286 ? 6.098 -7.215 5.773 1.00 94.19 286 THR A N 1
ATOM 2133 C CA . THR A 1 286 ? 5.468 -6.344 4.765 1.00 94.19 286 THR A CA 1
ATOM 2134 C C . THR A 1 286 ? 5.044 -7.122 3.520 1.00 94.19 286 THR A 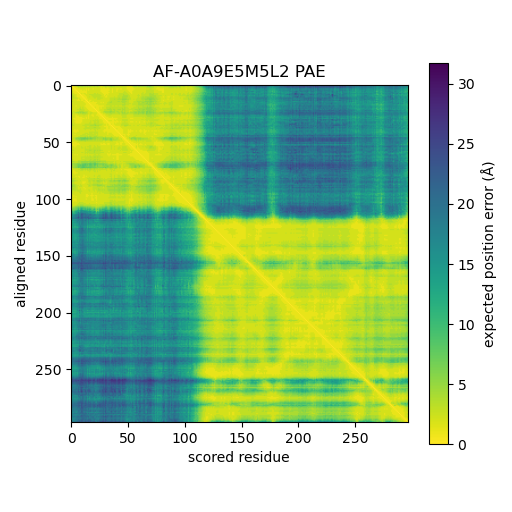C 1
ATOM 2136 O O . THR A 1 286 ? 3.948 -6.911 3.008 1.00 94.19 286 THR A O 1
ATOM 2139 N N . LEU A 1 287 ? 5.870 -8.057 3.040 1.00 93.94 287 LEU A N 1
ATOM 2140 C CA . LEU A 1 287 ? 5.517 -8.878 1.879 1.00 93.94 287 LEU A CA 1
ATOM 2141 C C . LEU A 1 287 ? 4.391 -9.867 2.182 1.00 93.94 287 LEU A C 1
ATOM 2143 O O . LEU A 1 287 ? 3.544 -10.090 1.325 1.00 93.94 287 LEU A O 1
ATOM 2147 N N . ILE A 1 288 ? 4.356 -10.445 3.384 1.00 94.06 288 ILE A N 1
ATOM 2148 C CA . ILE A 1 288 ? 3.255 -11.325 3.802 1.00 94.06 288 ILE A CA 1
ATOM 2149 C C . ILE A 1 288 ? 1.950 -10.529 3.842 1.00 94.06 288 ILE A C 1
ATOM 2151 O O . ILE A 1 288 ? 0.978 -10.924 3.209 1.00 94.06 288 ILE A O 1
ATOM 2155 N N . GLN A 1 289 ? 1.958 -9.361 4.489 1.00 94.38 289 GLN A N 1
ATOM 2156 C CA . GLN A 1 289 ? 0.787 -8.492 4.539 1.00 94.38 289 GLN A CA 1
ATOM 2157 C C . GLN A 1 289 ? 0.324 -8.081 3.138 1.00 94.38 289 GLN A C 1
ATOM 2159 O O . GLN A 1 289 ? -0.870 -8.078 2.871 1.00 94.38 289 GLN A O 1
ATOM 2164 N N . LEU A 1 290 ? 1.254 -7.759 2.235 1.00 95.94 290 LEU A N 1
ATOM 2165 C CA . LEU A 1 290 ? 0.942 -7.421 0.848 1.00 95.94 290 LEU A CA 1
ATOM 2166 C C . LEU A 1 290 ? 0.244 -8.576 0.112 1.00 95.94 290 LEU A C 1
ATOM 2168 O O . LEU A 1 290 ? -0.703 -8.337 -0.634 1.00 95.94 290 LEU A O 1
ATOM 2172 N N . ARG A 1 291 ? 0.694 -9.818 0.323 1.00 95.44 291 ARG A N 1
ATOM 2173 C CA . ARG A 1 291 ? 0.102 -11.022 -0.289 1.00 95.44 291 ARG A CA 1
ATOM 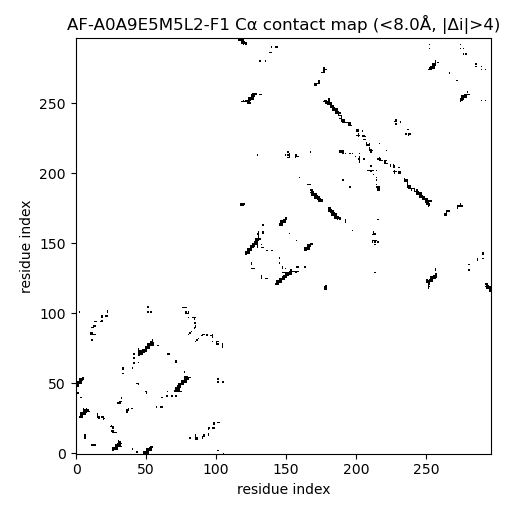2174 C C . ARG A 1 291 ? -1.331 -11.273 0.176 1.00 95.44 291 ARG A C 1
ATOM 2176 O O . ARG A 1 291 ? -2.130 -11.771 -0.609 1.00 95.44 291 ARG A O 1
ATOM 2183 N N . ASP A 1 292 ? -1.653 -10.893 1.408 1.00 94.62 292 ASP A N 1
ATOM 2184 C CA . ASP A 1 292 ? -2.989 -11.062 1.989 1.00 94.62 292 ASP A CA 1
ATOM 2185 C C . ASP A 1 292 ? -3.985 -9.972 1.538 1.00 94.62 292 ASP A C 1
ATOM 2187 O O . ASP A 1 292 ? -5.164 -10.031 1.881 1.00 94.62 292 ASP A O 1
ATOM 2191 N N . MET A 1 293 ? -3.552 -8.982 0.745 1.00 94.44 293 MET A N 1
ATOM 2192 C CA . MET A 1 293 ? -4.388 -7.863 0.281 1.00 94.44 293 MET A CA 1
ATOM 2193 C C . MET A 1 293 ? -5.138 -8.171 -1.028 1.00 94.44 293 MET A C 1
ATOM 2195 O O . MET A 1 293 ? -5.210 -7.330 -1.927 1.00 94.44 293 MET A O 1
ATOM 2199 N N . VAL A 1 294 ? -5.703 -9.375 -1.143 1.00 93.62 294 VAL A N 1
ATOM 2200 C CA . VAL A 1 294 ? -6.559 -9.806 -2.263 1.00 93.62 294 VAL A CA 1
ATOM 2201 C C . VAL A 1 294 ? -7.932 -10.199 -1.722 1.00 93.62 294 VAL A C 1
ATOM 2203 O O . VAL A 1 294 ? -8.024 -11.030 -0.821 1.00 93.62 294 VAL A O 1
ATOM 2206 N N . GLY A 1 295 ? -9.001 -9.622 -2.274 1.00 90.81 295 GLY A N 1
ATOM 2207 C CA . GLY A 1 295 ? -10.377 -9.864 -1.827 1.00 90.81 295 GLY A CA 1
ATOM 2208 C C . GLY A 1 295 ? -11.128 -8.600 -1.406 1.00 90.81 295 GLY A C 1
ATOM 2209 O O . GLY A 1 295 ? -10.834 -7.503 -1.887 1.00 90.81 295 GLY A O 1
ATOM 2210 N N . GLU A 1 296 ? -12.133 -8.785 -0.547 1.00 87.81 296 GLU A N 1
ATOM 2211 C CA . GLU A 1 296 ? -12.978 -7.720 0.005 1.00 87.81 296 GLU A CA 1
ATOM 2212 C C . GLU A 1 296 ? -12.595 -7.428 1.465 1.00 87.81 296 GLU A C 1
ATOM 2214 O O . GLU A 1 296 ? -12.457 -8.365 2.255 1.00 87.81 296 GLU A O 1
ATOM 2219 N N . PHE A 1 297 ? -12.431 -6.146 1.810 1.00 83.94 297 PHE A N 1
ATOM 2220 C CA . PHE A 1 297 ? -11.992 -5.664 3.131 1.00 83.94 297 PHE A CA 1
ATOM 2221 C C . PHE A 1 297 ? -12.939 -4.614 3.703 1.00 83.94 297 PHE A C 1
ATOM 2223 O O . PHE A 1 297 ? -13.487 -3.825 2.897 1.00 83.94 297 PHE A O 1
#

Solvent-accessible surface area (backbone atoms only — not comparable to full-atom values): 16799 Å² total; per-residue (Å²): 114,48,65,47,43,49,29,65,71,72,64,23,69,74,58,52,69,61,38,15,62,71,68,75,46,91,55,61,82,35,42,42,45,95,56,92,39,35,67,60,56,59,58,56,29,45,68,53,40,47,31,36,35,44,45,55,91,56,43,67,58,56,52,53,51,43,75,71,37,85,68,49,61,26,53,78,44,70,36,64,40,46,85,75,27,31,68,38,96,56,18,85,70,28,54,68,61,47,31,51,52,55,50,57,67,68,51,76,80,78,78,84,75,88,80,78,72,37,52,23,91,23,34,30,38,30,34,18,29,28,34,59,38,53,56,53,42,72,75,40,52,92,78,30,52,58,34,34,40,39,57,53,16,55,92,83,29,34,74,83,69,86,84,56,58,67,47,61,55,50,65,69,41,63,49,65,36,44,38,50,26,48,38,30,27,31,43,63,54,39,42,40,64,91,49,46,81,75,79,53,45,37,42,76,45,33,92,67,62,25,36,50,61,56,58,46,66,40,74,92,50,52,84,77,80,58,46,31,41,68,54,30,57,91,59,63,21,53,40,87,81,63,74,65,43,81,48,73,53,78,28,20,30,39,42,37,49,59,61,90,85,64,85,68,65,67,79,85,56,97,73,59,49,59,48,58,43,82,48,89,87,72,61,59,68,62,55,53,56,58,68,66,58,53,47,80,88

Radius of gyration: 33.74 Å; Cα contacts (8 Å, |Δi|>4): 547; chains: 1; bounding box: 70×37×88 Å

pLDDT: mean 93.73, std 4.82, range [70.69, 98.62]

Sequence (297 aa):
MTTLICDCNQTMPLQTQKLGQALGESLTLHSTLCRREAGAFQKAIQSGQEVVVACTQERKLFSELASQTEGATSPLKFVNIREAGGWSSDAHNASPKLAALLAAAHLPEPDPVPVVPFKSEGRLLIMGPLDQAEKAAAMVADVLQVVIFAQGAGEAGGSQARRYPVIAGELKSLKGWLGAFDVTWADNNPINLDLCTRCNACVQACPENAIGLDYQIDMNLCNASRACVKACQSAGAIDFNRVPTEASEKFDLILDLRSAGTTGPQFLQHAPPQGYFKWNGQDLPTLIQLRDMVGEF